Protein 1LQ9 (pdb70)

Secondary structure (DSSP, 8-state):
-BTT-TT--EEEEEEEEBSSHHHHHHHHHHHTTTTTGGGGGSTTEEEEEEEEETTSSEEEEEEEES-HHHHIIIIITSHHHHHHHHHHHTSTTB-S--EEEEEEEEEEE---/-BTT-TT--EEEEEEEEBSSHHHHHHHHHHHTSSTTGGGGGSTTEEEEEEEEETTSSEEEEEEEES-HHIIIIIITTSHHHHHHHHHHHTSTTB-S--EEEEEEEEEEE---

Radius of gyration: 17.24 Å; Cα contacts (8 Å, |Δi|>4): 480; chains: 2; bounding box: 41×43×40 Å

Organism: Streptomyces coelicolor (NCBI:txid1902)

B-factor: mean 15.58, std 8.77, range [4.06, 76.13]

Nearest PDB structures (foldseek):
  1n5v-assembly1_B  TM=1.007E+00  e=7.581E-21  Streptomyces coelicolor A3(2)
  5ixu-assembly1_A  TM=6.625E-01  e=2.070E-04  Paraburkholderia xenovorans LB400
  5k9f-assembly1_A  TM=6.546E-01  e=3.935E-04  Paraburkholderia xenovorans LB400
  1vqs-assembly1_B  TM=6.371E-01  e=7.979E-04  Agrobacterium fabrum str. C58
  2ap6-assembly1_A  TM=6.171E-01  e=1.839E-03  Agrobacterium fabrum str. C58

Solvent-accessible surface area: 10865 Å² total; per-residue (Å²): 9,98,0,75,30,133,130,8,30,9,0,1,13,25,47,10,43,11,95,14,93,74,10,8,125,104,1,10,106,49,0,59,64,48,55,7,97,40,6,65,155,15,93,11,8,12,0,4,1,6,0,11,4,84,104,4,76,10,0,5,15,1,6,0,4,75,43,70,134,15,38,152,87,37,37,51,77,28,104,98,18,58,124,11,138,88,25,14,43,74,26,112,16,32,129,22,110,53,150,52,67,78,1,23,29,150,24,40,17,43,55,101,14,62,1,74,29,133,132,12,34,15,0,1,11,22,47,11,41,5,90,14,81,78,12,10,116,122,0,14,98,57,2,51,54,47,136,18,79,26,12,76,125,13,95,14,7,6,0,7,1,13,0,10,6,83,103,4,72,12,0,4,15,2,5,0,6,84,38,70,94,3,46,135,66,61,32,40,69,29,108,111,13,63,125,15,167,108,41,14,59,80,35,112,17,29,122,25,105,49,144,44,65,69,1,30,31,152,21,36,10,44,54,152

CATH classification: 3.30.70.100

Structure (mmCIF, N/CA/C/O backbone):
data_1LQ9
#
_entry.id   1LQ9
#
_cell.length_a   47.028
_cell.length_b   60.168
_cell.length_c   71.379
_cell.angle_alpha   90.00
_cell.angle_beta   90.00
_cell.angle_gamma   90.00
#
_symmetry.space_group_name_H-M   'P 21 21 21'
#
loop_
_entity.id
_entity.type
_entity.pdbx_description
1 polymer 'ACTVA-ORF6 MONOOXYGENASE'
2 non-polymer 'TETRAETHYLENE GLYCOL'
3 water water
#
loop_
_atom_site.group_PDB
_atom_site.id
_atom_site.type_symbol
_atom_site.label_atom_id
_atom_site.label_alt_id
_atom_site.label_comp_id
_atom_site.label_asym_id
_atom_site.label_entity_id
_atom_si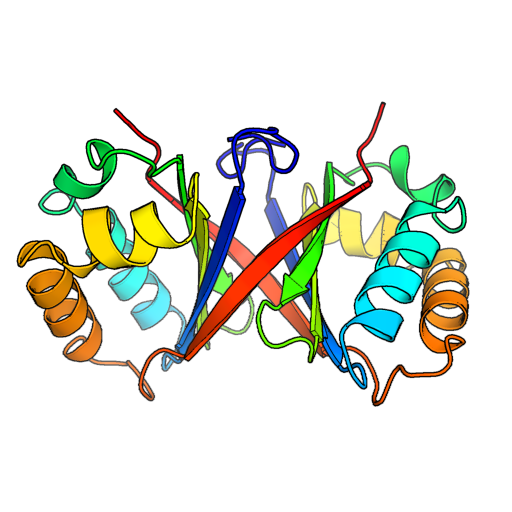te.label_seq_id
_atom_site.pdbx_PDB_ins_code
_atom_site.Cartn_x
_atom_site.Cartn_y
_atom_site.Cartn_z
_atom_site.occupancy
_atom_site.B_iso_or_equiv
_atom_site.auth_seq_id
_atom_site.auth_comp_id
_atom_site.auth_asym_id
_atom_site.auth_atom_id
_atom_site.pdbx_PDB_model_num
ATOM 1 N N . ALA A 1 1 ? 52.443 30.245 0.631 1.00 16.49 2 ALA A N 1
ATOM 2 C CA . ALA A 1 1 ? 52.585 28.838 0.175 1.00 16.38 2 ALA A CA 1
ATOM 3 C C . ALA A 1 1 ? 51.428 28.492 -0.732 1.00 16.73 2 ALA A C 1
ATOM 4 O O . ALA A 1 1 ? 50.388 29.162 -0.689 1.00 17.80 2 ALA A O 1
ATOM 6 N N . GLU A 1 2 ? 51.624 27.547 -1.631 1.00 16.23 3 GLU A N 1
ATOM 7 C CA . GLU A 1 2 ? 50.507 27.075 -2.439 1.00 16.69 3 GLU A CA 1
ATOM 8 C C . GLU A 1 2 ? 49.403 26.709 -1.445 1.00 15.41 3 GLU A C 1
ATOM 9 O O . GLU A 1 2 ? 49.641 26.183 -0.362 1.00 15.05 3 GLU A O 1
ATOM 15 N N . VAL A 1 3 ? 48.194 26.964 -1.890 1.00 14.35 4 VAL A N 1
ATOM 16 C CA . VAL A 1 3 ? 47.041 26.706 -0.995 1.00 12.89 4 VAL A CA 1
ATOM 17 C C . VAL A 1 3 ? 46.931 25.262 -0.543 1.00 12.98 4 VAL A C 1
ATOM 18 O O . VAL A 1 3 ? 46.408 25.003 0.564 1.00 12.89 4 VAL A O 1
ATOM 22 N N . ASN A 1 4 ? 47.379 24.311 -1.342 1.00 15.04 5 ASN A N 1
ATOM 23 C CA . ASN A 1 4 ? 47.304 22.906 -1.015 1.00 17.43 5 ASN A CA 1
ATOM 24 C C . ASN A 1 4 ? 48.633 22.352 -0.504 1.00 18.44 5 ASN A C 1
ATOM 25 O O . ASN A 1 4 ? 48.779 21.108 -0.396 1.00 19.89 5 ASN A O 1
ATOM 30 N N . ASP A 1 5 ? 49.617 23.192 -0.196 1.00 16.96 6 ASP A N 1
ATOM 31 C CA . ASP A 1 5 ? 50.917 22.633 0.252 1.00 16.99 6 ASP A CA 1
ATOM 32 C C . ASP A 1 5 ? 50.705 21.885 1.560 1.00 16.48 6 ASP A C 1
ATOM 33 O O . ASP A 1 5 ? 50.105 22.452 2.473 1.00 16.29 6 ASP A O 1
ATOM 38 N N . PRO A 1 6 ? 51.193 20.647 1.692 1.00 17.76 7 PRO A N 1
ATOM 39 C CA . PRO A 1 6 ? 50.994 19.866 2.878 1.00 17.88 7 PRO A CA 1
ATOM 40 C C . PRO A 1 6 ? 51.661 20.455 4.108 1.00 17.90 7 PRO A C 1
ATOM 41 O O . PRO A 1 6 ? 51.252 20.039 5.203 1.00 19.52 7 PRO A O 1
ATOM 45 N N . ARG A 1 7 ? 52.562 21.426 3.958 1.00 15.51 8 ARG A N 1
ATOM 46 C CA . ARG A 1 7 ? 53.138 22.048 5.135 1.00 15.06 8 ARG A CA 1
ATOM 47 C C . ARG A 1 7 ? 52.119 22.926 5.872 1.00 13.71 8 ARG A C 1
ATOM 48 O O . ARG A 1 7 ? 52.364 23.294 7.012 1.00 14.53 8 ARG A O 1
ATOM 56 N N . VAL A 1 8 ? 51.036 23.316 5.186 1.00 12.47 9 VAL A N 1
ATOM 57 C CA . VAL A 1 8 ? 50.065 24.205 5.868 1.00 11.31 9 VAL A CA 1
ATOM 58 C C . VAL A 1 8 ? 49.207 23.365 6.816 1.00 12.61 9 VAL A C 1
ATOM 59 O O . VAL A 1 8 ? 48.241 22.725 6.377 1.00 16.11 9 VAL A O 1
ATOM 63 N N . GLY A 1 9 ? 49.473 23.458 8.117 1.00 10.35 10 GLY A N 1
ATOM 64 C CA . GLY A 1 9 ? 48.758 22.682 9.104 1.00 11.76 10 GLY A CA 1
ATOM 65 C C . GLY A 1 9 ? 47.731 23.480 9.863 1.00 10.22 10 GLY A C 1
ATOM 66 O O . GLY A 1 9 ? 46.882 22.869 10.540 1.00 11.71 10 GLY A O 1
ATOM 67 N N . PHE A 1 10 ? 47.716 24.820 9.730 1.00 8.88 11 PHE A N 1
ATOM 68 C CA . PHE A 1 10 ? 46.783 25.632 10.550 1.00 8.47 11 PHE A CA 1
ATOM 69 C C . PHE A 1 10 ? 46.545 26.920 9.789 1.00 8.06 11 PHE A C 1
ATOM 70 O O . PHE A 1 10 ? 47.494 27.524 9.264 1.00 9.31 11 PHE A O 1
ATOM 78 N N . VAL A 1 11 ? 45.300 27.323 9.752 1.00 6.79 12 VAL A N 1
ATOM 79 C CA . VAL A 1 11 ? 44.908 28.573 9.065 1.00 6.64 12 VAL A CA 1
ATOM 80 C C . VAL A 1 11 ? 44.072 29.418 10.004 1.00 6.25 12 VAL A C 1
ATOM 81 O O . VAL A 1 11 ? 43.198 28.887 10.704 1.00 7.39 12 VAL A O 1
ATOM 85 N N . ALA A 1 12 ? 44.294 30.713 9.930 1.00 6.94 13 ALA A N 1
ATOM 86 C CA . ALA A 1 12 ? 43.401 31.658 10.589 1.00 7.78 13 ALA A CA 1
ATOM 87 C C . ALA A 1 12 ? 42.806 32.554 9.492 1.00 6.81 13 ALA A C 1
ATOM 88 O O . ALA A 1 12 ? 43.548 33.036 8.626 1.00 8.45 13 ALA A O 1
ATOM 90 N N . VAL A 1 13 ? 41.497 32.758 9.558 1.00 6.94 14 VAL A N 1
ATOM 91 C CA . VAL A 1 13 ? 40.811 33.724 8.707 1.00 6.88 14 VAL A CA 1
ATOM 92 C C . VAL A 1 13 ? 40.328 34.838 9.627 1.00 6.02 14 VAL A C 1
ATOM 93 O O . VAL A 1 13 ? 39.493 34.565 10.488 1.00 6.87 14 VAL A O 1
ATOM 97 N N . VAL A 1 14 ? 40.867 36.044 9.448 1.00 6.51 15 VAL A N 1
ATOM 98 C CA . VAL A 1 14 ? 40.566 37.157 10.347 1.00 6.06 15 VAL A CA 1
ATOM 99 C C . VAL A 1 14 ? 39.866 38.253 9.556 1.00 5.02 15 VAL A C 1
ATOM 100 O O . VAL A 1 14 ? 40.409 38.719 8.546 1.00 6.13 15 VAL A O 1
ATOM 104 N N . THR A 1 15 ? 38.696 38.645 10.033 1.00 5.32 16 THR A N 1
ATOM 105 C CA . THR A 1 15 ? 37.900 39.664 9.339 1.00 5.30 16 THR A CA 1
ATOM 106 C C . THR A 1 15 ? 37.867 40.939 10.162 1.00 5.34 16 THR A C 1
ATOM 107 O O . THR A 1 15 ? 37.504 40.909 11.348 1.00 7.11 16 THR A O 1
ATOM 111 N N . PHE A 1 16 ? 38.216 42.042 9.521 1.00 5.09 17 PHE A N 1
ATOM 112 C CA . PHE A 1 16 ? 38.247 43.364 10.137 1.00 5.20 17 PHE A CA 1
ATOM 113 C C . PHE A 1 16 ? 37.117 44.184 9.549 1.00 5.04 17 PHE A C 1
ATOM 114 O O . PHE A 1 16 ? 37.122 44.489 8.355 1.00 5.85 17 PHE A O 1
ATOM 122 N N . PRO A 1 17 ? 36.139 44.587 10.355 1.00 6.37 18 PRO A N 1
ATOM 123 C CA . PRO A 1 17 ? 35.003 45.379 9.837 1.00 6.66 18 PRO A CA 1
ATOM 124 C C . PRO A 1 17 ? 35.422 46.828 9.692 1.00 6.24 18 PRO A C 1
ATOM 125 O O . PRO A 1 17 ? 35.961 47.441 10.650 1.00 8.14 18 PRO A O 1
ATOM 129 N N . VAL A 1 18 ? 35.179 47.431 8.524 1.00 6.21 19 VAL A N 1
ATOM 130 C CA . VAL A 1 18 ? 35.617 48.813 8.252 1.00 5.80 19 VAL A CA 1
ATOM 131 C C . VAL A 1 18 ? 34.444 49.608 7.708 1.00 7.14 19 VAL A C 1
ATOM 132 O O . VAL A 1 18 ? 33.421 49.062 7.286 1.00 8.22 19 VAL A O 1
ATOM 136 N N . ASP A 1 19 ? 34.642 50.940 7.642 1.00 7.44 20 AS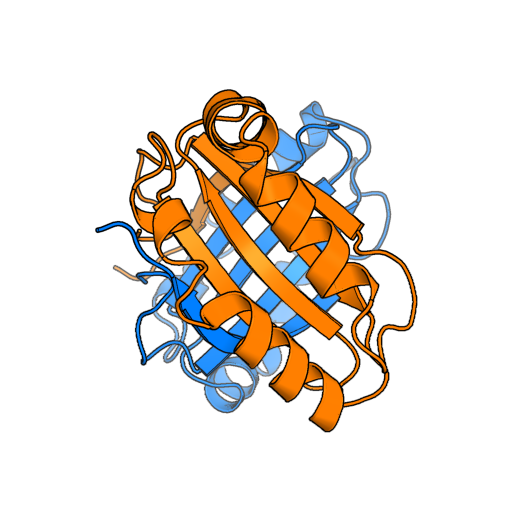P A N 1
ATOM 137 C CA . ASP A 1 19 ? 33.540 51.819 7.247 1.00 8.71 20 ASP A CA 1
ATOM 138 C C . ASP A 1 19 ? 33.452 52.036 5.772 1.00 8.29 20 ASP A C 1
ATOM 139 O O . ASP A 1 19 ? 32.547 52.787 5.342 1.00 12.35 20 ASP A O 1
ATOM 144 N N . GLY A 1 20 ? 34.316 51.478 4.920 1.00 8.10 21 GLY A N 1
ATOM 145 C CA . GLY A 1 20 ? 34.213 51.615 3.485 1.00 8.07 21 GLY A CA 1
ATOM 146 C C . GLY A 1 20 ? 35.542 51.425 2.811 1.00 7.44 21 GLY A C 1
ATOM 147 O O . GLY A 1 20 ? 36.585 51.113 3.463 1.00 7.87 21 GLY A O 1
ATOM 148 N N . PRO A 1 21 ? 35.603 51.555 1.476 1.00 7.91 22 PRO A N 1
ATOM 149 C CA . PRO A 1 21 ? 36.792 51.253 0.693 1.00 8.06 22 PRO A CA 1
ATOM 150 C C . PRO A 1 21 ? 37.979 52.095 1.009 1.00 7.69 22 PRO A C 1
ATOM 151 O O . PRO A 1 21 ? 39.121 51.597 0.918 1.00 8.99 22 PRO A O 1
ATOM 155 N N . ALA A 1 22 ? 37.822 53.375 1.389 1.00 9.08 23 ALA A N 1
ATOM 156 C CA . ALA A 1 22 ? 39.008 54.167 1.716 1.00 9.98 23 ALA A CA 1
ATOM 157 C C . ALA A 1 22 ? 39.729 53.542 2.914 1.00 8.59 23 ALA A C 1
ATOM 158 O O . ALA A 1 22 ? 40.965 53.434 2.947 1.00 8.94 23 ALA A O 1
ATOM 160 N N . THR A 1 23 ? 38.955 53.134 3.908 1.00 7.93 24 THR A N 1
ATOM 161 C CA . THR A 1 23 ? 39.555 52.467 5.085 1.00 7.76 24 THR A CA 1
ATOM 162 C C . THR A 1 23 ? 40.074 51.092 4.721 1.00 6.58 24 THR A C 1
ATOM 163 O O . THR A 1 23 ? 41.130 50.693 5.242 1.00 6.56 24 THR A O 1
ATOM 167 N N . GLN A 1 24 ? 39.422 50.338 3.833 1.00 6.09 25 GLN A N 1
ATOM 168 C CA . GLN A 1 24 ? 40.011 49.067 3.413 1.00 5.70 25 GLN A CA 1
ATOM 169 C C . GLN A 1 24 ? 41.429 49.284 2.903 1.00 6.16 25 GLN A C 1
ATOM 170 O O . GLN A 1 24 ? 42.350 48.530 3.223 1.00 7.20 25 GLN A O 1
ATOM 176 N N . HIS A 1 25 ? 41.590 50.314 2.052 1.00 6.86 26 HIS A N 1
ATOM 177 C CA . HIS A 1 25 ? 42.902 50.563 1.462 1.00 9.02 26 HIS A CA 1
ATOM 178 C C . HIS A 1 25 ? 43.902 50.952 2.522 1.00 7.75 26 HIS A C 1
ATOM 179 O O . HIS A 1 25 ? 45.013 50.449 2.556 1.00 8.66 26 HIS A O 1
ATOM 186 N N . LYS A 1 26 ? 43.539 51.848 3.422 1.00 7.63 27 LYS A N 1
ATOM 187 C CA . LYS A 1 26 ? 44.450 52.274 4.497 1.00 8.08 27 LYS A CA 1
ATOM 188 C C . LYS A 1 26 ? 44.825 51.109 5.382 1.00 6.62 27 LYS A C 1
ATOM 189 O O . LYS A 1 26 ? 45.965 51.007 5.829 1.00 7.90 27 LYS A O 1
ATOM 195 N N . LEU A 1 27 ? 43.898 50.198 5.671 1.00 6.32 28 LEU A N 1
ATOM 196 C CA . LEU A 1 27 ? 44.200 49.076 6.549 1.00 6.30 28 LEU A CA 1
ATOM 197 C C . LEU A 1 27 ? 45.157 48.109 5.877 1.00 5.76 28 LEU A C 1
ATOM 198 O O . LEU A 1 27 ? 46.097 47.615 6.525 1.00 6.76 28 LEU A O 1
ATOM 203 N N . VAL A 1 28 ? 44.958 47.808 4.596 1.00 6.46 29 VAL A N 1
ATOM 204 C CA . VAL A 1 28 ? 45.928 46.941 3.924 1.00 7.76 29 VAL A CA 1
ATOM 205 C C . VAL A 1 28 ? 47.285 47.654 3.850 1.00 6.77 29 VAL A C 1
ATOM 206 O O . VAL A 1 28 ? 48.317 46.988 4.049 1.00 8.78 29 VAL A O 1
ATOM 210 N N . GLU A 1 29 ? 47.322 48.950 3.568 1.00 7.86 30 GLU A N 1
ATOM 211 C CA . GLU A 1 29 ? 48.587 49.720 3.512 1.00 8.64 30 GLU A CA 1
ATOM 212 C C . GLU A 1 29 ? 49.294 49.651 4.868 1.00 7.68 30 GLU A C 1
ATOM 213 O O . GLU A 1 29 ? 50.507 49.496 4.952 1.00 9.08 30 GLU A O 1
ATOM 219 N N . LEU A 1 30 ? 48.515 49.734 5.966 1.00 7.75 31 LEU A N 1
ATOM 220 C CA . LEU A 1 30 ? 49.100 49.627 7.298 1.00 7.89 31 LEU A CA 1
ATOM 221 C C . LEU A 1 30 ? 49.622 48.231 7.539 1.00 6.80 31 LEU A C 1
ATOM 222 O O . LEU A 1 30 ? 50.771 48.034 7.991 1.00 7.83 31 LEU A O 1
ATOM 227 N N . ALA A 1 31 ? 48.857 47.198 7.215 1.00 6.69 32 ALA A N 1
ATOM 228 C CA . ALA A 1 31 ? 49.247 45.838 7.511 1.00 7.57 32 ALA A CA 1
ATOM 229 C C . ALA A 1 31 ? 50.514 45.466 6.755 1.00 7.88 32 ALA A C 1
ATOM 230 O O . ALA A 1 31 ? 51.316 44.682 7.262 1.00 8.97 32 ALA A O 1
ATOM 232 N N . THR A 1 32 ? 50.722 46.017 5.537 1.00 7.21 33 THR A N 1
ATOM 233 C CA . THR A 1 32 ? 51.890 45.677 4.710 1.00 7.99 33 THR A CA 1
ATOM 234 C C . THR A 1 32 ? 52.910 46.793 4.692 1.00 7.92 33 THR A C 1
ATOM 235 O O . THR A 1 32 ? 53.838 46.736 3.863 1.00 9.43 33 THR A O 1
ATOM 239 N N . GLY A 1 33 ? 52.808 47.755 5.587 1.00 7.31 34 GLY A N 1
ATOM 240 C CA . GLY A 1 33 ? 53.658 48.955 5.563 1.00 8.1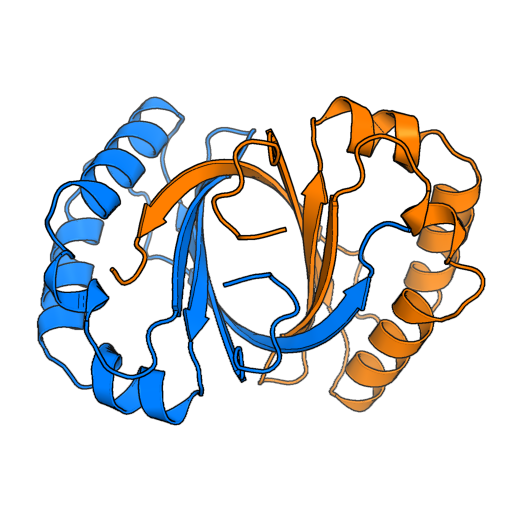1 34 GLY A CA 1
ATOM 241 C C . GLY A 1 33 ? 54.907 48.894 6.381 1.00 7.95 34 GLY A C 1
ATOM 242 O O . GLY A 1 33 ? 55.601 49.921 6.502 1.00 9.43 34 GLY A O 1
ATOM 243 N N . GLY A 1 34 ? 55.237 47.710 6.933 1.00 7.61 35 GLY A N 1
ATOM 244 C CA . GLY A 1 34 ? 56.433 47.554 7.743 1.00 8.82 35 GLY A CA 1
ATOM 245 C C . GLY A 1 34 ? 56.213 47.226 9.188 1.00 9.16 35 GLY A C 1
ATOM 246 O O . GLY A 1 34 ? 57.115 46.681 9.840 1.00 10.50 35 GLY A O 1
ATOM 247 N N . VAL A 1 35 ? 54.997 47.438 9.731 1.00 8.30 36 VAL A N 1
ATOM 248 C CA . VAL A 1 35 ? 54.711 47.169 11.143 1.00 9.77 36 VAL A CA 1
ATOM 249 C C . VAL A 1 35 ? 54.953 45.710 11.483 1.00 11.10 36 VAL A C 1
ATOM 250 O O . VAL A 1 35 ? 55.297 45.394 12.605 1.00 13.36 36 VAL A O 1
ATOM 254 N N . GLN A 1 36 ? 54.730 44.793 10.526 1.00 10.42 37 GLN A N 1
ATOM 255 C CA . GLN A 1 36 ? 54.918 43.390 10.823 1.00 11.32 37 GLN A CA 1
ATOM 256 C C . GLN A 1 36 ? 56.056 42.755 10.046 1.00 11.17 37 GLN A C 1
ATOM 257 O O . G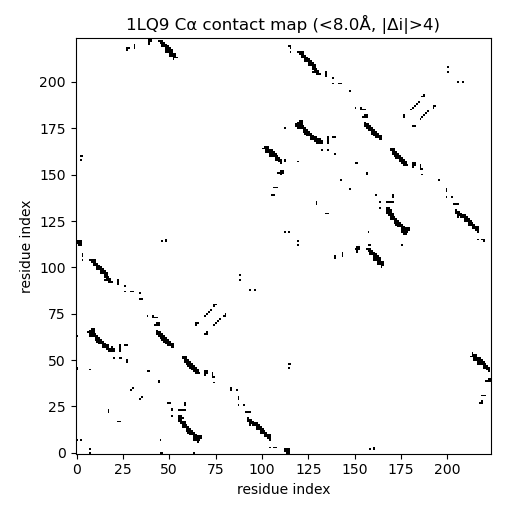LN A 1 36 ? 56.074 41.535 9.864 1.00 11.64 37 GLN A O 1
ATOM 263 N N . GLU A 1 37 ? 57.079 43.542 9.704 1.00 11.30 38 GLU A N 1
ATOM 264 C CA . GLU A 1 37 ? 58.258 42.985 9.111 1.00 11.91 38 GLU A CA 1
ATOM 265 C C . GLU A 1 37 ? 58.789 41.841 9.981 1.00 12.32 38 GLU A C 1
ATOM 266 O O . GLU A 1 37 ? 59.245 40.809 9.439 1.00 12.11 38 GLU A O 1
ATOM 272 N N . TRP A 1 38 ? 58.733 41.954 11.324 1.00 12.28 39 TRP A N 1
ATOM 273 C CA . TRP A 1 38 ? 59.263 40.915 12.196 1.00 12.91 39 TRP A CA 1
ATOM 274 C C . TRP A 1 38 ? 58.636 39.550 11.986 1.00 12.67 39 TRP A C 1
ATOM 275 O O . TRP A 1 38 ? 59.252 38.514 12.283 1.00 15.53 39 TRP A O 1
ATOM 286 N N . ILE A 1 39 ? 57.373 39.483 11.484 1.00 12.45 40 ILE A N 1
ATOM 287 C CA . ILE A 1 39 ? 56.719 38.180 11.439 1.00 12.97 40 ILE A CA 1
ATOM 288 C C . ILE A 1 39 ? 57.279 37.298 10.359 1.00 11.69 40 ILE A C 1
ATOM 289 O O . ILE A 1 39 ? 57.177 36.070 10.376 1.00 11.68 40 ILE A O 1
ATOM 294 N N . ARG A 1 40 ? 57.892 37.947 9.335 1.00 12.22 41 ARG A N 1
ATOM 295 C CA . ARG A 1 40 ? 58.263 37.188 8.158 1.00 12.55 41 ARG A CA 1
ATOM 296 C C . ARG A 1 40 ? 59.213 36.035 8.403 1.00 14.49 41 ARG A C 1
ATOM 297 O O . ARG A 1 40 ? 59.030 35.003 7.738 1.00 17.87 41 ARG A O 1
ATOM 305 N N . GLU A 1 41 ? 60.105 36.192 9.360 1.00 15.03 42 GLU A N 1
ATOM 306 C CA . GLU A 1 41 ? 61.116 35.140 9.583 1.00 18.30 42 GLU A CA 1
ATOM 307 C C . GLU A 1 41 ? 60.779 34.274 10.763 1.00 16.80 42 GLU A C 1
ATOM 308 O O . GLU A 1 41 ? 61.566 33.435 11.164 1.00 20.69 42 GLU A O 1
ATOM 314 N N . VAL A 1 42 ? 59.627 34.427 11.400 1.00 14.60 43 VAL A N 1
ATOM 315 C CA . VAL A 1 42 ? 59.274 33.599 12.570 1.00 16.21 43 VAL A CA 1
ATOM 316 C C . VAL A 1 42 ? 59.097 32.174 12.129 1.00 14.34 43 VAL A C 1
ATOM 317 O O . VAL A 1 42 ? 58.414 31.888 11.122 1.00 13.34 43 VAL A O 1
ATOM 321 N N . PRO A 1 43 ? 59.585 31.211 12.915 1.00 15.33 44 PRO A N 1
ATOM 322 C CA . PRO A 1 43 ? 59.421 29.820 12.515 1.00 15.62 44 PRO A CA 1
ATOM 323 C C . PRO A 1 43 ? 57.964 29.434 12.425 1.00 13.24 44 PRO A C 1
ATOM 324 O O . PRO A 1 43 ? 57.144 29.715 13.314 1.00 15.38 44 PRO A O 1
ATOM 328 N N . GLY A 1 44 ? 57.576 28.786 11.340 1.00 12.03 45 GLY A N 1
ATOM 329 C CA . GLY A 1 44 ? 56.232 28.277 11.134 1.00 12.21 45 GLY A CA 1
ATOM 330 C C . GLY A 1 44 ? 55.339 29.245 10.388 1.00 9.59 45 GLY A C 1
ATOM 331 O O . GLY A 1 44 ? 54.268 28.817 9.935 1.00 9.85 45 GLY A O 1
ATOM 332 N N . PHE A 1 45 ? 55.710 30.518 10.235 1.00 9.09 46 PHE A N 1
ATOM 333 C CA . PHE A 1 45 ? 54.898 31.466 9.498 1.00 8.95 46 PHE A CA 1
ATOM 334 C C . PHE A 1 45 ? 55.002 31.183 8.004 1.00 8.61 46 PHE A C 1
ATOM 335 O O . PHE A 1 45 ? 56.128 31.173 7.466 1.00 10.76 46 PHE A O 1
ATOM 343 N N . LEU A 1 46 ? 53.899 30.989 7.324 1.00 7.78 47 LEU A N 1
ATOM 344 C CA . LEU A 1 46 ? 53.937 30.755 5.882 1.00 8.13 47 LEU A CA 1
ATOM 345 C C . LEU A 1 46 ? 53.431 31.936 5.092 1.00 8.66 47 LEU A C 1
ATOM 346 O O . LEU A 1 46 ? 54.025 32.277 4.070 1.00 10.42 47 LEU A O 1
ATOM 351 N N . SER A 1 47 ? 52.341 32.562 5.463 1.00 7.69 48 SER A N 1
ATOM 352 C CA . SER A 1 47 ? 51.860 33.712 4.744 1.00 8.53 48 SER A CA 1
ATOM 353 C C . SER A 1 47 ? 50.718 34.382 5.489 1.00 7.97 48 SER A C 1
ATOM 354 O O . SER A 1 47 ? 50.003 33.794 6.304 1.00 8.34 48 SER A O 1
ATOM 357 N N . ALA A 1 48 ? 50.471 35.633 5.100 1.00 7.8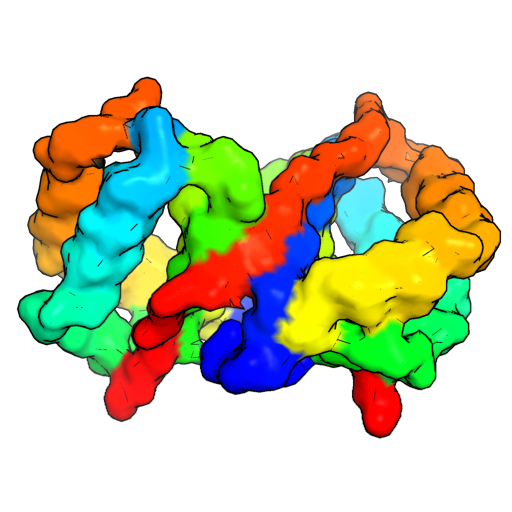1 49 ALA A N 1
ATOM 358 C CA . ALA A 1 48 ? 49.261 36.358 5.485 1.00 7.55 49 ALA A CA 1
ATOM 359 C C . ALA A 1 48 ? 48.825 37.151 4.268 1.00 7.28 49 ALA A C 1
ATOM 360 O O . ALA A 1 48 ? 49.588 37.988 3.773 1.00 10.46 49 ALA A O 1
ATOM 362 N N . THR A 1 49 ? 47.652 36.890 3.733 1.00 6.54 50 THR A N 1
ATOM 363 C CA . THR A 1 49 ? 47.154 37.578 2.531 1.00 6.71 50 THR A CA 1
ATOM 364 C C . THR A 1 49 ? 45.966 38.428 2.938 1.00 5.22 50 THR A C 1
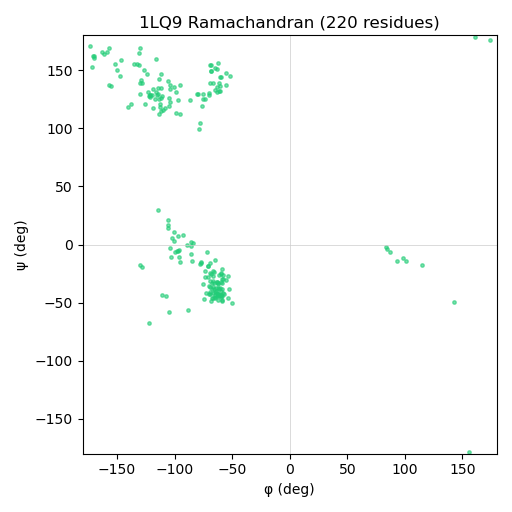ATOM 365 O O . THR A 1 49 ? 44.959 37.873 3.450 1.00 6.17 50 THR A O 1
ATOM 369 N N . TYR A 1 50 ? 46.053 39.714 2.711 1.00 6.18 51 TYR A N 1
ATOM 370 C CA . TYR A 1 50 ? 44.976 40.664 3.034 1.00 5.97 51 TYR A CA 1
ATOM 371 C C . TYR A 1 50 ? 44.175 40.974 1.796 1.00 5.70 51 TYR A C 1
ATOM 372 O O . TYR A 1 50 ? 44.732 41.320 0.761 1.00 8.50 51 TYR A O 1
ATOM 381 N N . HIS A 1 51 ? 42.864 40.878 1.947 1.00 4.71 52 HIS A N 1
ATOM 382 C CA . HIS A 1 51 ? 41.922 41.046 0.861 1.00 4.28 52 HIS A CA 1
ATOM 383 C C . HIS A 1 51 ? 40.939 42.143 1.225 1.00 4.36 52 HIS A C 1
ATOM 384 O O . HIS A 1 51 ? 40.524 42.264 2.366 1.00 5.81 52 HIS A O 1
ATOM 391 N N . ALA A 1 52 ? 40.490 42.886 0.209 1.00 4.39 53 ALA A N 1
ATOM 392 C CA . ALA A 1 52 ? 39.398 43.851 0.409 1.00 4.44 53 ALA A CA 1
ATOM 393 C C . ALA A 1 52 ? 38.114 43.153 -0.041 1.00 4.06 53 ALA A C 1
ATOM 394 O O . ALA A 1 52 ? 37.991 42.737 -1.206 1.00 4.92 53 ALA A O 1
ATOM 396 N N . SER A 1 53 ? 37.110 43.066 0.819 1.00 4.32 54 SER A N 1
ATOM 397 C CA . SER A 1 53 ? 35.809 42.541 0.360 1.00 4.06 54 SER A CA 1
ATOM 398 C C . SER A 1 53 ? 35.287 43.446 -0.737 1.00 4.56 54 SER A C 1
ATOM 399 O O . SER A 1 53 ? 35.464 44.676 -0.735 1.00 4.65 54 SER A O 1
ATOM 402 N N . THR A 1 54 ? 34.622 42.856 -1.738 1.00 5.23 55 THR A N 1
ATOM 403 C CA . THR A 1 54 ? 34.165 43.633 -2.881 1.00 5.49 55 THR A CA 1
ATOM 404 C C . THR A 1 54 ? 33.091 44.623 -2.485 1.00 5.64 55 THR A C 1
ATOM 405 O O . THR A 1 54 ? 32.935 45.675 -3.146 1.00 7.54 55 THR A O 1
ATOM 409 N N . ASP A 1 55 ? 32.372 44.402 -1.382 1.00 6.09 56 ASP A N 1
ATOM 410 C CA . ASP A 1 55 ? 31.325 45.307 -0.946 1.00 7.00 56 ASP A CA 1
ATOM 411 C C . ASP A 1 55 ? 31.863 46.451 -0.101 1.00 6.09 56 ASP A C 1
ATOM 412 O O . ASP A 1 55 ? 31.063 47.275 0.354 1.00 7.09 56 ASP A O 1
ATOM 417 N N . GLY A 1 56 ? 33.164 46.551 0.125 1.00 5.11 57 GLY A N 1
ATOM 418 C CA . GLY A 1 56 ? 33.760 47.671 0.812 1.00 5.44 57 GLY A CA 1
ATOM 419 C C . GLY A 1 56 ? 33.752 47.593 2.332 1.00 5.57 57 GLY A C 1
ATOM 420 O O . GLY A 1 56 ? 34.310 48.501 2.959 1.00 7.70 57 GLY A O 1
ATOM 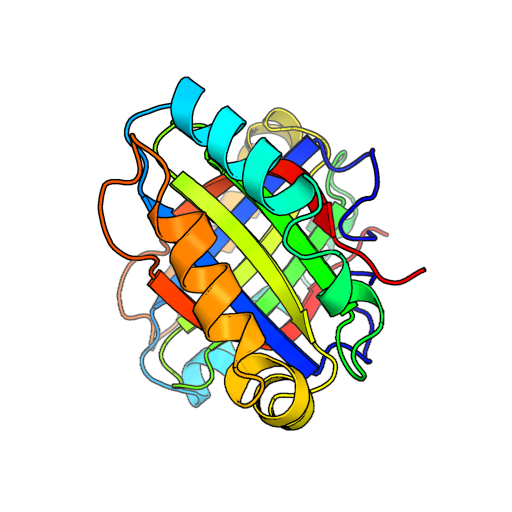421 N N . THR A 1 57 ? 33.149 46.561 2.912 1.00 5.64 58 THR A N 1
ATOM 422 C C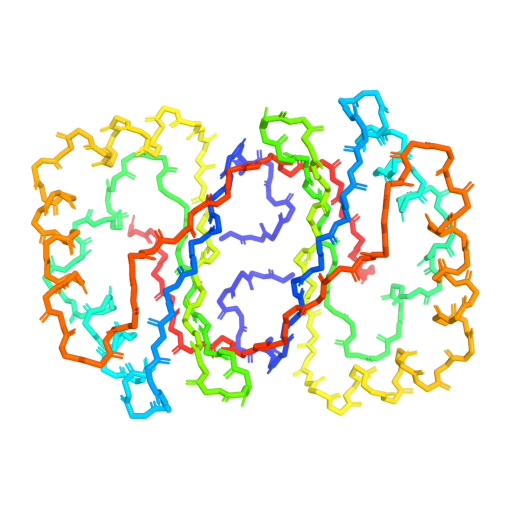A . THR A 1 57 ? 32.888 46.563 4.346 1.00 6.97 58 THR A CA 1
ATOM 423 C C . THR A 1 57 ? 33.901 45.850 5.209 1.00 5.15 58 THR A C 1
ATOM 424 O O . THR A 1 57 ? 33.813 45.944 6.428 1.00 5.88 58 THR A O 1
ATOM 428 N N . ALA A 1 58 ? 34.836 45.094 4.617 1.00 4.99 59 ALA A N 1
ATOM 429 C CA . ALA A 1 58 ? 35.737 44.311 5.475 1.00 5.08 59 ALA A CA 1
ATOM 430 C C . ALA A 1 58 ? 37.064 44.118 4.778 1.00 4.28 59 ALA A C 1
ATOM 431 O O . ALA A 1 58 ? 37.171 44.122 3.553 1.00 4.61 59 ALA A O 1
ATOM 433 N N . VAL A 1 59 ? 38.098 43.906 5.616 1.00 4.74 60 VAL A N 1
ATOM 434 C CA . VAL A 1 59 ? 39.388 43.395 5.148 1.00 4.38 60 VAL A CA 1
ATOM 435 C C . VAL A 1 59 ? 39.497 41.987 5.737 1.00 4.31 60 VAL A C 1
ATOM 436 O O . VAL A 1 59 ? 39.209 41.796 6.922 1.00 5.20 60 VAL A O 1
ATOM 440 N N . VAL A 1 60 ? 39.911 41.036 4.933 1.00 4.75 61 VAL A N 1
ATOM 441 C CA . VAL A 1 60 ? 40.005 39.654 5.382 1.00 5.07 61 VAL A CA 1
ATOM 442 C C . VAL A 1 60 ? 41.437 39.186 5.205 1.00 4.80 61 VAL A C 1
ATOM 443 O O . VAL A 1 60 ? 41.995 39.296 4.100 1.00 5.01 61 VAL A O 1
ATOM 447 N N . ASN A 1 61 ? 42.023 38.639 6.271 1.00 4.69 62 ASN A N 1
ATOM 448 C CA . ASN A 1 61 ? 43.363 38.059 6.228 1.00 4.31 62 ASN A CA 1
ATOM 449 C C . ASN A 1 61 ? 43.199 36.522 6.208 1.00 4.95 62 ASN A C 1
ATOM 450 O O . ASN A 1 61 ? 42.604 35.971 7.141 1.00 6.46 62 ASN A O 1
ATOM 455 N N . TYR A 1 62 ? 43.739 35.879 5.191 1.00 4.75 63 TYR A N 1
ATOM 456 C CA . TYR A 1 62 ? 43.904 34.426 5.159 1.00 5.07 63 TYR A CA 1
ATOM 457 C C . TYR A 1 62 ? 45.351 34.153 5.553 1.00 5.41 63 TYR A C 1
ATOM 458 O O . TYR A 1 62 ? 46.254 34.529 4.767 1.00 5.68 63 TYR A O 1
ATOM 467 N N . ALA A 1 63 ? 45.597 33.553 6.681 1.00 5.35 64 ALA A N 1
ATOM 468 C CA . ALA A 1 63 ? 46.955 33.327 7.188 1.00 6.71 64 ALA A CA 1
ATOM 469 C C . ALA A 1 63 ? 47.255 31.848 7.264 1.00 5.99 64 ALA A C 1
ATOM 470 O O . ALA A 1 63 ? 46.506 31.061 7.831 1.00 7.63 64 ALA A O 1
ATOM 472 N N . GLN A 1 64 ? 48.389 31.463 6.671 1.00 6.62 65 GLN A N 1
ATOM 473 C CA . GLN A 1 64 ? 48.868 30.091 6.710 1.00 7.26 65 GLN A CA 1
ATOM 474 C C . GLN A 1 64 ? 50.029 29.933 7.687 1.00 6.56 65 GLN A C 1
ATOM 475 O O . GLN A 1 64 ? 50.986 30.677 7.632 1.00 7.32 65 GLN A O 1
ATOM 481 N N . TRP A 1 65 ? 49.920 28.870 8.496 1.00 7.13 66 TRP A N 1
ATOM 482 C CA . TRP A 1 65 ? 50.935 28.522 9.476 1.00 7.15 66 TRP A CA 1
ATOM 483 C C . TRP A 1 65 ? 51.254 27.047 9.321 1.00 7.64 66 TRP A C 1
ATOM 484 O O . TRP A 1 65 ? 50.396 26.217 8.948 1.00 8.27 66 TRP A O 1
ATOM 495 N N . GLU A 1 66 ? 52.483 26.648 9.727 1.00 8.76 67 GLU A N 1
ATOM 496 C CA . GLU A 1 66 ? 52.838 25.219 9.642 1.00 9.33 67 GLU A CA 1
ATOM 497 C C . GLU A 1 66 ? 52.007 24.402 10.610 1.00 10.16 67 GLU A C 1
ATOM 498 O O . GLU A 1 66 ? 51.702 23.244 10.336 1.00 11.67 67 GLU A O 1
ATOM 504 N N . SER A 1 67 ? 51.704 24.942 11.795 1.00 9.29 68 SER A N 1
ATOM 505 C CA . SER A 1 67 ? 50.967 24.161 12.785 1.00 9.46 68 SER A CA 1
ATOM 506 C C . SER A 1 67 ? 50.378 25.141 13.782 1.00 8.91 68 SER A C 1
ATOM 507 O O . SER A 1 67 ? 50.805 26.299 13.911 1.00 9.81 68 SER A O 1
ATOM 510 N N . GLU A 1 68 ? 49.405 24.631 14.551 1.00 9.82 69 GLU A N 1
ATOM 511 C CA . GLU A 1 68 ? 48.835 25.421 15.637 1.00 9.60 69 GLU A CA 1
ATOM 512 C C . GLU A 1 68 ? 49.914 25.708 16.689 1.00 9.10 69 GLU A C 1
ATOM 513 O O . GLU A 1 68 ? 49.952 26.814 17.254 1.00 10.03 69 GLU A O 1
ATOM 519 N N . GLN A 1 69 ? 50.807 24.727 16.942 1.00 9.71 70 GLN A N 1
ATOM 520 C CA . GLN A 1 69 ? 51.834 25.002 17.927 1.00 9.78 70 GLN A CA 1
ATOM 521 C C . GLN A 1 69 ? 52.721 26.149 17.514 1.00 9.98 70 GLN A C 1
ATOM 522 O O . GLN A 1 69 ? 53.064 27.035 18.327 1.00 11.24 70 GLN A O 1
ATOM 528 N N . ALA A 1 70 ? 53.137 26.187 16.229 1.00 10.36 71 ALA A N 1
ATOM 529 C CA . ALA A 1 70 ? 54.016 27.264 15.790 1.00 12.00 71 ALA A CA 1
ATOM 530 C C . ALA A 1 70 ? 53.317 28.596 15.921 1.00 11.45 71 ALA A C 1
ATOM 531 O O . ALA A 1 70 ? 53.910 29.609 16.290 1.00 12.73 71 ALA A O 1
ATOM 533 N N . TYR A 1 71 ? 52.035 28.636 15.547 1.00 10.44 72 TYR A N 1
ATOM 534 C CA . TYR A 1 71 ? 51.245 29.870 15.674 1.00 11.23 72 TYR A CA 1
ATOM 535 C C . TYR A 1 71 ? 51.229 30.319 17.140 1.00 10.70 72 TYR A C 1
ATOM 536 O O . TYR A 1 71 ? 51.425 31.486 17.456 1.00 13.39 72 TYR A O 1
ATOM 552 N N . ARG A 1 72 ? 50.938 29.385 18.060 1.00 10.58 73 ARG A N 1
ATOM 553 C CA . ARG A 1 72 ? 50.807 29.730 19.468 1.00 10.91 73 ARG A CA 1
ATOM 554 C C . ARG A 1 72 ? 52.137 30.212 20.054 1.00 11.47 73 ARG A C 1
ATOM 555 O O . ARG A 1 72 ? 52.180 31.184 20.821 1.00 14.78 73 ARG A O 1
ATOM 563 N N . VAL A 1 73 ? 53.229 29.504 19.745 1.00 12.15 74 VAL A N 1
ATOM 564 C CA . VAL A 1 73 ? 54.533 29.819 20.307 1.00 15.93 74 VAL A CA 1
ATOM 565 C C . VAL A 1 73 ? 55.144 31.048 19.698 1.00 15.56 74 VAL A C 1
ATOM 566 O O . VAL A 1 73 ? 55.710 31.861 20.422 1.00 18.83 74 VAL A O 1
ATOM 570 N N . ASN A 1 74 ? 55.089 31.086 18.358 1.00 15.19 75 ASN A N 1
ATOM 571 C CA . ASN A 1 74 ? 55.877 32.102 17.682 1.00 16.36 75 ASN A CA 1
ATOM 572 C C . ASN A 1 74 ? 55.087 33.326 17.304 1.00 16.65 75 ASN A C 1
ATOM 573 O O . ASN A 1 74 ? 55.615 34.357 16.817 1.00 19.70 75 ASN A O 1
ATOM 578 N N . PHE A 1 75 ? 53.771 33.315 17.507 1.00 14.86 76 PHE A N 1
ATOM 579 C CA . PHE A 1 75 ? 52.938 34.456 17.251 1.00 14.22 76 PHE A CA 1
ATOM 580 C C . PHE A 1 75 ? 52.187 34.881 18.509 1.00 14.46 76 PHE A C 1
ATOM 581 O O . PHE A 1 75 ? 52.500 35.916 19.089 1.00 15.98 76 PHE A O 1
ATOM 589 N N . GLY A 1 76 ? 51.262 34.046 18.969 1.00 14.49 77 GLY A N 1
ATOM 590 C CA . GLY A 1 76 ? 50.397 34.378 20.094 1.00 16.96 77 GLY A CA 1
ATOM 591 C C . GLY A 1 76 ? 51.151 34.697 21.366 1.00 18.68 77 GLY A C 1
ATOM 592 O O . GLY A 1 76 ? 50.731 35.597 22.140 1.00 22.81 77 GLY A O 1
ATOM 593 N N . ALA A 1 77 ? 52.233 33.974 21.627 1.00 19.80 78 ALA A N 1
ATOM 594 C CA . ALA A 1 77 ? 52.994 34.152 22.875 1.00 21.10 78 ALA A CA 1
ATOM 595 C C . ALA A 1 77 ? 54.040 35.256 22.799 1.00 22.37 78 ALA A C 1
ATOM 596 O O . ALA A 1 77 ? 54.636 35.639 23.833 1.00 26.17 78 ALA A O 1
ATOM 598 N N . ASP A 1 78 ? 54.280 35.809 21.622 1.00 20.39 79 ASP A N 1
ATOM 599 C CA . ASP A 1 78 ? 55.240 36.901 21.461 1.00 21.11 79 ASP A CA 1
ATOM 600 C C . ASP A 1 78 ? 54.480 38.179 21.730 1.00 20.39 79 ASP A C 1
ATOM 601 O O . ASP A 1 78 ? 53.447 38.424 21.086 1.00 18.51 79 ASP A O 1
ATOM 606 N N . PRO A 1 79 ? 54.907 39.038 22.659 1.00 21.49 80 PRO A N 1
ATOM 607 C CA . PRO A 1 79 ? 54.228 40.298 22.928 1.00 20.76 80 PRO A CA 1
ATOM 608 C C . PRO A 1 79 ? 54.143 41.197 21.702 1.00 20.15 80 PRO A C 1
ATOM 609 O O . PRO A 1 79 ? 53.289 42.088 21.636 1.00 19.97 80 PRO A O 1
ATOM 613 N N . ARG A 1 80 ? 54.991 41.016 20.692 1.00 19.78 81 ARG A N 1
ATOM 614 C CA . ARG A 1 80 ? 54.875 41.782 19.448 1.00 19.98 81 ARG A CA 1
ATOM 615 C C . ARG A 1 80 ? 53.537 41.540 18.790 1.00 18.63 81 ARG A C 1
ATOM 616 O O . ARG A 1 80 ? 53.062 42.401 18.057 1.00 18.55 81 ARG A O 1
ATOM 624 N N . SER A 1 81 ? 52.834 40.411 19.016 1.00 16.65 82 SER A N 1
ATOM 625 C CA . SER A 1 81 ? 51.506 40.212 18.429 1.00 15.90 82 SER A CA 1
ATOM 626 C C . SER A 1 81 ? 50.541 41.179 19.103 1.00 15.91 82 SER A C 1
ATOM 627 O O . SER A 1 81 ? 49.613 41.659 18.431 1.00 16.28 82 SER A O 1
ATOM 630 N N . ALA A 1 82 ? 50.745 41.518 20.370 1.00 16.78 83 ALA A N 1
ATOM 631 C CA . ALA A 1 82 ? 49.848 42.478 21.044 1.00 17.16 83 ALA A CA 1
ATOM 632 C C . ALA A 1 82 ? 50.158 43.873 20.548 1.00 17.09 83 ALA A C 1
ATOM 633 O O . ALA A 1 82 ? 49.267 44.698 20.313 1.00 15.91 83 ALA A O 1
ATOM 635 N N . GLU A 1 83 ? 51.451 44.149 20.236 1.00 17.68 84 GLU A N 1
ATOM 636 C CA . GLU A 1 83 ? 51.790 45.463 19.657 1.00 18.73 84 GLU A CA 1
ATOM 637 C C . GLU A 1 83 ? 51.203 45.595 18.259 1.00 16.10 84 GLU A C 1
ATOM 638 O O . GLU A 1 83 ? 50.715 46.657 17.882 1.00 15.16 84 GLU A O 1
ATOM 644 N N . LEU A 1 84 ? 51.223 44.498 17.478 1.00 14.72 85 LEU A N 1
ATOM 645 C CA . LEU A 1 84 ? 50.651 44.516 16.144 1.00 13.71 85 LEU A CA 1
ATOM 646 C C . LEU A 1 84 ? 49.140 44.688 16.247 1.00 12.67 85 LEU A C 1
ATOM 647 O O . LEU A 1 84 ? 48.529 45.490 15.493 1.00 12.93 85 LEU A O 1
ATOM 652 N N . ARG A 1 85 ? 48.481 44.004 17.185 1.00 13.55 86 ARG A N 1
ATOM 653 C CA . ARG A 1 85 ? 47.056 44.175 17.393 1.00 13.69 86 ARG A CA 1
ATOM 654 C C . ARG A 1 85 ? 46.770 45.633 17.747 1.00 13.07 86 ARG A C 1
ATOM 655 O O . ARG A 1 85 ? 45.852 46.218 17.157 1.00 12.10 86 ARG A O 1
ATOM 663 N N . GLU A 1 86 ? 47.569 46.250 18.623 1.00 12.29 87 GLU A N 1
ATOM 664 C CA . GLU A 1 86 ? 47.334 47.650 18.911 1.00 13.56 87 GLU A CA 1
ATOM 665 C C . GLU A 1 86 ? 47.458 48.510 17.659 1.00 11.65 87 GLU A C 1
ATOM 666 O O . GLU A 1 86 ? 46.657 49.429 17.436 1.00 11.63 87 GLU A O 1
ATOM 672 N N . ALA A 1 87 ? 48.496 48.291 16.854 1.00 11.03 88 ALA A N 1
ATOM 673 C CA . ALA A 1 87 ? 48.667 49.088 15.633 1.00 10.10 88 ALA A CA 1
ATOM 674 C C . ALA A 1 87 ? 47.486 48.968 14.690 1.00 9.29 88 ALA A C 1
ATOM 675 O O . ALA A 1 87 ? 46.963 49.957 14.156 1.00 9.80 88 ALA A O 1
ATOM 677 N N . LEU A 1 88 ? 47.032 47.742 14.425 1.00 10.09 89 LEU A N 1
ATOM 678 C CA . LEU A 1 88 ? 45.897 47.573 13.502 1.00 10.53 89 LEU A CA 1
ATOM 679 C C . LEU A 1 88 ? 44.612 48.119 14.099 1.00 11.34 89 LEU A C 1
ATOM 680 O O . LEU A 1 88 ? 43.768 48.620 13.369 1.00 14.83 89 LEU A O 1
ATOM 685 N N . SER A 1 89 ? 44.483 48.180 15.427 1.00 9.71 90 SER A N 1
ATOM 686 C CA . SER A 1 89 ? 43.282 48.708 16.064 1.00 11.23 90 SER A CA 1
ATOM 687 C C . SER A 1 89 ? 43.254 50.226 16.023 1.00 10.49 90 SER A C 1
ATOM 688 O O . SER A 1 89 ? 42.205 50.830 16.304 1.00 11.49 90 SER A O 1
ATOM 691 N N . SER A 1 90 ? 44.384 50.873 15.741 1.00 10.56 91 SER A N 1
ATOM 692 C CA . SER A 1 90 ? 44.523 52.302 15.838 1.00 10.46 91 SER A CA 1
ATOM 693 C C . SER A 1 90 ? 43.901 53.060 14.702 1.00 9.14 91 SER A C 1
ATOM 694 O O . SER A 1 90 ? 43.791 54.287 14.757 1.00 10.44 91 SER A O 1
ATOM 697 N N . LEU A 1 91 ? 43.575 52.344 13.605 1.00 10.42 92 LEU A N 1
ATOM 698 C CA . LEU A 1 91 ? 43.183 53.028 12.393 1.00 12.36 92 LEU A CA 1
ATOM 699 C C . LEU A 1 91 ? 41.788 53.598 12.438 1.00 10.89 92 LEU A C 1
ATOM 700 O O . LEU A 1 91 ? 40.824 52.869 12.690 1.00 11.56 92 LEU A O 1
ATOM 705 N N . PRO A 1 92 ? 41.636 54.882 12.185 1.00 12.38 93 PRO A N 1
ATOM 706 C CA . PRO A 1 92 ? 40.298 55.454 12.022 1.00 13.15 93 PRO A CA 1
ATOM 707 C C . PRO A 1 92 ? 39.549 54.686 10.920 1.00 12.94 93 PRO A C 1
ATOM 708 O O . PRO A 1 92 ? 40.121 54.369 9.861 1.00 14.62 93 PRO A O 1
ATOM 712 N N . GLY A 1 93 ? 38.301 54.401 11.180 1.00 11.43 94 GLY A N 1
ATOM 713 C CA . GLY A 1 93 ? 37.482 53.650 10.190 1.00 11.51 94 GLY A CA 1
ATOM 714 C C . GLY A 1 93 ? 37.321 52.175 10.527 1.00 9.81 94 GLY A C 1
ATOM 715 O O . GLY A 1 93 ? 36.448 51.538 9.905 1.00 10.89 94 GLY A O 1
ATOM 716 N N . LEU A 1 94 ? 38.118 51.628 11.444 1.00 10.58 95 LEU A N 1
ATOM 717 C CA . LEU A 1 94 ? 37.920 50.242 11.910 1.00 10.92 95 LEU A CA 1
ATOM 718 C C . LEU A 1 94 ? 36.737 50.281 12.846 1.00 12.56 95 LEU A C 1
ATOM 719 O O . LEU A 1 94 ? 36.840 50.951 13.911 1.00 16.72 95 LEU A O 1
ATOM 724 N N . MET A 1 95 ? 35.642 49.575 12.585 1.00 10.40 96 MET A N 1
ATOM 725 C CA . MET A 1 95 ? 34.410 49.721 13.302 1.00 12.30 96 MET A CA 1
ATOM 726 C C . MET A 1 95 ? 34.157 48.766 14.416 1.00 12.92 96 MET A C 1
ATOM 727 O O . MET A 1 95 ? 33.114 48.890 15.113 1.00 16.69 96 MET A O 1
ATOM 732 N N . GLY A 1 96 ? 34.995 47.815 14.624 1.00 11.94 97 GLY A N 1
ATOM 733 C CA . GLY A 1 96 ? 34.780 46.833 15.687 1.00 12.37 97 GLY A CA 1
ATOM 734 C C . GLY A 1 96 ? 36.025 45.964 15.756 1.00 11.15 97 GLY A C 1
ATOM 735 O O . GLY A 1 96 ? 36.915 46.060 14.904 1.00 11.38 97 GLY A O 1
ATOM 736 N N . PRO A 1 97 ? 36.130 45.119 16.775 1.00 11.45 98 PRO A N 1
ATOM 737 C CA . PRO A 1 97 ? 37.278 44.254 16.878 1.00 11.51 98 PRO A CA 1
ATOM 738 C C . PRO A 1 97 ? 37.289 43.206 15.774 1.00 9.63 98 PRO A C 1
ATOM 739 O O . PRO A 1 97 ? 36.229 42.711 15.330 1.00 10.60 98 PRO A O 1
ATOM 743 N N . PRO A 1 98 ? 38.456 42.773 15.345 1.00 7.99 99 PRO A N 1
ATOM 744 C CA . PRO A 1 98 ? 38.539 41.718 14.347 1.00 8.41 99 PRO A CA 1
ATOM 745 C C . PRO A 1 98 ? 37.951 40.415 14.867 1.00 7.36 99 PRO A C 1
ATOM 746 O O . PRO A 1 98 ? 37.992 40.101 16.060 1.00 8.04 99 PRO A O 1
ATOM 750 N N . LYS A 1 99 ? 37.430 39.618 13.959 1.00 7.39 100 LYS A N 1
ATOM 751 C CA . LYS A 1 99 ? 36.820 38.315 14.225 1.00 7.22 100 LYS A CA 1
ATOM 752 C C . LYS A 1 99 ? 37.660 37.244 13.582 1.00 6.89 100 LYS A C 1
ATOM 753 O O . LYS A 1 99 ? 37.950 37.304 12.380 1.00 8.80 100 LYS A O 1
ATOM 763 N N . ALA A 1 100 ? 38.038 36.204 14.309 1.00 7.36 101 ALA A N 1
ATOM 764 C CA . ALA A 1 100 ? 38.888 35.138 13.815 1.00 7.66 101 ALA A CA 1
ATOM 765 C C . ALA A 1 100 ? 38.118 33.816 13.697 1.00 7.14 101 ALA A C 1
ATOM 766 O O . ALA A 1 100 ? 37.249 33.498 14.536 1.00 9.06 101 ALA A O 1
ATOM 768 N N . VAL A 1 101 ? 38.504 33.028 12.704 1.00 7.11 102 VAL A N 1
ATOM 769 C CA . VAL A 1 101 ? 38.044 31.612 12.622 1.00 7.27 102 VAL A CA 1
ATOM 770 C C . VAL A 1 101 ? 39.333 30.819 12.411 1.00 6.43 102 VAL A C 1
ATOM 771 O O . VAL A 1 101 ? 40.133 31.082 11.503 1.00 7.69 102 VAL A O 1
ATOM 775 N N . PHE A 1 102 ? 39.517 29.783 13.233 1.00 5.91 103 PHE A N 1
ATOM 776 C CA . PHE A 1 102 ? 40.668 28.902 13.149 1.00 6.70 103 PHE A CA 1
ATOM 777 C C . PHE A 1 102 ? 40.274 27.591 12.506 1.00 6.81 103 PHE A C 1
ATOM 778 O O . PHE A 1 102 ? 39.196 27.034 12.831 1.00 7.94 103 PHE A O 1
ATOM 786 N N . MET A 1 103 ? 41.110 27.074 11.603 1.00 6.60 104 MET A N 1
ATOM 787 C CA . MET A 1 103 ? 40.722 25.917 10.815 1.00 7.30 104 MET A CA 1
ATOM 788 C C . MET A 1 103 ? 41.925 25.178 10.297 1.00 7.40 104 MET A C 1
ATOM 789 O O . MET A 1 103 ? 43.060 25.674 10.368 1.00 8.24 104 MET A O 1
ATOM 794 N N . THR A 1 104 ? 41.676 23.985 9.753 1.00 9.18 105 THR A N 1
ATOM 795 C CA . THR A 1 104 ? 42.798 23.245 9.163 1.00 11.01 105 THR A CA 1
ATOM 796 C C . THR A 1 104 ? 42.410 22.787 7.783 1.00 10.06 105 THR A C 1
ATOM 797 O O . THR A 1 104 ? 41.268 22.338 7.574 1.00 9.22 105 THR A O 1
ATOM 803 N N . PRO A 1 105 ? 43.308 22.872 6.801 1.00 11.70 106 PRO A N 1
ATOM 804 C CA . PRO A 1 105 ? 42.980 22.386 5.457 1.00 12.54 106 PRO A CA 1
ATOM 805 C C . PRO A 1 105 ? 42.681 20.904 5.490 1.00 12.90 106 PRO A C 1
ATOM 806 O O . PRO A 1 105 ? 43.366 20.108 6.147 1.00 15.83 106 PRO A O 1
ATOM 810 N N . ARG A 1 106 ? 41.674 20.477 4.748 1.00 11.56 107 ARG A N 1
ATOM 811 C CA . ARG A 1 106 ? 41.244 19.081 4.705 1.00 13.48 107 ARG A CA 1
ATOM 812 C C . ARG A 1 106 ? 41.127 18.526 3.319 1.00 15.03 107 ARG A C 1
ATOM 813 O O . ARG A 1 106 ? 41.134 17.319 3.136 1.00 18.93 107 ARG A O 1
ATOM 827 N N . GLY A 1 107 ? 41.018 19.294 2.244 1.00 16.04 108 GLY A N 1
ATOM 828 C CA . GLY A 1 107 ? 40.954 18.745 0.883 1.00 16.50 108 GLY A CA 1
ATOM 829 C C . GLY A 1 107 ? 41.036 19.953 -0.070 1.00 14.32 108 GLY A C 1
ATOM 830 O O . GLY A 1 107 ? 40.597 21.005 0.280 1.00 14.78 108 GLY A O 1
ATOM 831 N N . ALA A 1 108 ? 41.533 19.747 -1.263 1.00 17.19 109 ALA A N 1
ATOM 832 C CA . ALA A 1 108 ? 41.604 20.834 -2.231 1.00 16.60 109 ALA A CA 1
ATOM 833 C C . ALA A 1 108 ? 41.414 20.276 -3.618 1.00 17.50 109 ALA A C 1
ATOM 834 O O . ALA A 1 108 ? 41.578 19.073 -3.911 1.00 20.77 109 ALA A O 1
ATOM 836 N N . ILE A 1 109 ? 41.012 21.191 -4.492 1.00 14.62 110 ILE A N 1
ATOM 837 C CA . ILE A 1 109 ? 40.832 20.941 -5.911 1.00 13.69 110 ILE A CA 1
ATOM 838 C C . ILE A 1 109 ? 41.657 21.959 -6.681 1.00 12.56 110 ILE A C 1
ATOM 839 O O . ILE A 1 109 ? 41.461 23.169 -6.486 1.00 11.58 110 ILE A O 1
ATOM 844 N N . LEU A 1 110 ? 42.607 21.520 -7.515 1.00 12.58 111 LEU A N 1
ATOM 845 C CA . LEU A 1 110 ? 43.433 22.402 -8.340 1.00 12.32 111 LEU A CA 1
ATOM 846 C C . LEU A 1 110 ? 43.135 22.104 -9.813 1.00 12.69 111 LEU A C 1
ATOM 847 O O . LEU A 1 110 ? 42.626 21.054 -10.160 1.00 16.75 111 LEU A O 1
ATOM 852 N N . PRO A 1 111 ? 43.417 22.994 -10.745 1.00 13.16 112 PRO A N 1
ATOM 853 C CA . PRO A 1 111 ? 43.071 22.860 -12.152 1.00 16.00 112 PRO A CA 1
ATOM 854 C C . PRO A 1 111 ? 43.758 21.672 -12.743 1.00 20.03 112 PRO A C 1
ATOM 855 O O . PRO A 1 111 ? 44.816 21.195 -12.306 1.00 21.29 112 PRO A O 1
ATOM 859 N N . SER A 1 112 ? 43.118 21.205 -13.840 1.00 23.87 113 SER A N 1
ATOM 860 C CA . SER A 1 112 ? 43.726 20.095 -14.585 1.00 29.67 113 SER A CA 1
ATOM 861 C C . SER A 1 112 ? 44.412 20.649 -15.831 1.00 33.45 113 SER A C 1
ATOM 862 O O . SER A 1 112 ? 44.051 21.782 -16.247 1.00 36.00 113 SER A O 1
ATOM 866 N N . ALA B 1 1 ? 46.953 27.886 -6.465 1.00 12.86 2 ALA B N 1
ATOM 867 C CA . ALA B 1 1 ? 48.060 28.820 -6.796 1.00 12.69 2 ALA B CA 1
ATOM 868 C C . ALA B 1 1 ? 48.671 29.334 -5.521 1.00 11.35 2 ALA B C 1
ATOM 869 O O . ALA B 1 1 ? 48.044 29.306 -4.453 1.00 12.29 2 ALA B O 1
ATOM 871 N N . GLU B 1 2 ? 49.891 29.834 -5.593 1.00 12.16 3 GLU B N 1
ATOM 872 C CA . GLU B 1 2 ? 50.466 30.569 -4.447 1.00 11.62 3 GLU B CA 1
ATOM 873 C C . GLU B 1 2 ? 49.490 31.693 -4.101 1.00 10.69 3 GLU B C 1
ATOM 874 O O . GLU B 1 2 ? 48.779 32.247 -4.937 1.00 10.62 3 GLU B O 1
ATOM 880 N N . VAL B 1 3 ? 49.445 32.008 -2.807 1.00 10.34 4 VAL B N 1
ATOM 881 C CA . VAL B 1 3 ? 48.492 32.995 -2.342 1.00 9.46 4 VAL B CA 1
ATOM 882 C C . VAL B 1 3 ? 48.673 34.368 -2.950 1.00 9.98 4 VAL B C 1
ATOM 883 O O . VAL B 1 3 ? 47.699 35.110 -3.082 1.00 9.81 4 VAL B O 1
ATOM 887 N N . ASN B 1 4 ? 49.891 34.702 -3.368 1.00 10.99 5 ASN B N 1
ATOM 888 C CA . ASN B 1 4 ? 50.208 35.973 -4.013 1.00 11.06 5 ASN B CA 1
ATOM 889 C C . ASN B 1 4 ? 50.431 35.824 -5.509 1.00 11.96 5 ASN B C 1
ATOM 890 O O . ASN B 1 4 ? 51.038 36.702 -6.113 1.00 14.31 5 ASN B O 1
ATOM 895 N N . ASP B 1 5 ? 49.920 34.743 -6.099 1.00 11.80 6 ASP B N 1
ATOM 896 C CA . ASP B 1 5 ? 50.071 34.599 -7.562 1.00 12.53 6 ASP B CA 1
ATOM 897 C C . ASP B 1 5 ? 49.281 35.727 -8.211 1.00 11.56 6 ASP B C 1
ATOM 898 O O . ASP B 1 5 ? 48.093 35.931 -7.898 1.00 10.75 6 ASP B O 1
ATOM 903 N N . PRO B 1 6 ? 49.867 36.408 -9.167 1.00 13.40 7 PRO B N 1
ATOM 904 C CA . PRO B 1 6 ? 49.207 37.577 -9.763 1.00 14.23 7 PRO B CA 1
ATOM 905 C C . PRO B 1 6 ? 47.994 37.215 -10.587 1.00 11.96 7 PRO B C 1
ATOM 906 O O . PRO B 1 6 ? 47.195 38.091 -10.961 1.00 15.48 7 PRO B O 1
ATOM 910 N N . ARG B 1 7 ? 47.808 35.975 -10.962 1.00 10.83 8 ARG B N 1
ATOM 911 C CA . ARG B 1 7 ? 46.623 35.592 -11.713 1.00 10.67 8 ARG B CA 1
ATOM 912 C C . ARG B 1 7 ? 45.373 35.623 -10.839 1.00 9.21 8 ARG B C 1
ATOM 913 O O . ARG B 1 7 ? 44.253 35.544 -11.378 1.00 10.47 8 ARG B O 1
ATOM 921 N N . VAL B 1 8 ? 45.495 35.609 -9.507 1.00 8.63 9 VAL B N 1
ATOM 922 C CA . VAL B 1 8 ? 44.316 35.554 -8.633 1.00 7.80 9 VAL B CA 1
ATOM 923 C C . VAL B 1 8 ? 43.695 36.924 -8.544 1.00 8.64 9 VAL B C 1
ATOM 924 O O . VAL B 1 8 ? 44.176 37.817 -7.823 1.00 12.50 9 VAL B O 1
ATOM 928 N N . GLY B 1 9 ? 42.620 37.174 -9.314 1.00 7.43 10 GLY B N 1
ATOM 929 C CA . GLY B 1 9 ? 41.929 38.425 -9.360 1.00 8.57 10 GLY B CA 1
ATOM 930 C C . GLY B 1 9 ? 40.733 38.473 -8.444 1.00 7.50 10 GLY B C 1
ATOM 931 O O . GLY B 1 9 ? 40.187 39.538 -8.208 1.00 9.19 10 GLY B O 1
ATOM 932 N N . PHE B 1 10 ? 40.258 37.330 -7.937 1.00 6.19 11 PHE B N 1
ATOM 933 C CA . PHE B 1 10 ? 38.994 37.267 -7.215 1.00 5.48 11 PHE B CA 1
ATOM 934 C C . PHE B 1 10 ? 39.020 36.049 -6.307 1.00 4.83 11 PHE B C 1
ATOM 935 O O . PHE B 1 10 ? 39.465 34.968 -6.751 1.00 6.01 11 PHE B O 1
ATOM 943 N N . VAL B 1 11 ? 38.553 36.215 -5.092 1.00 4.37 12 VAL B N 1
ATOM 944 C CA . VAL B 1 11 ? 38.484 35.131 -4.135 1.00 5.12 12 VAL B CA 1
ATOM 945 C C . VAL B 1 11 ? 37.072 35.058 -3.550 1.00 4.52 12 VAL B C 1
ATOM 946 O O . VAL B 1 11 ? 36.475 36.089 -3.236 1.00 5.35 12 VAL B O 1
ATOM 950 N N . ALA B 1 12 ? 36.591 33.844 -3.400 1.00 5.81 13 ALA B N 1
ATOM 951 C CA . ALA B 1 12 ? 35.339 33.622 -2.671 1.00 6.98 13 ALA B CA 1
ATOM 952 C C . ALA B 1 12 ? 35.696 32.793 -1.430 1.00 7.21 13 ALA B C 1
ATOM 953 O O . ALA B 1 12 ? 36.404 31.792 -1.523 1.00 8.83 13 ALA B O 1
ATOM 955 N N . VAL B 1 13 ? 35.212 33.224 -0.283 1.00 7.05 14 VAL B N 1
ATOM 956 C CA . VAL B 1 13 ? 35.347 32.447 0.966 1.00 7.08 14 VAL B CA 1
ATOM 957 C C . VAL B 1 13 ? 33.935 32.030 1.341 1.00 6.66 14 VAL B C 1
ATOM 958 O O . VAL B 1 13 ? 33.099 32.891 1.675 1.00 7.51 14 VAL B O 1
ATOM 962 N N . VAL B 1 14 ? 33.668 30.728 1.257 1.00 7.58 15 VAL B N 1
ATOM 963 C CA . VAL B 1 14 ? 32.306 30.222 1.497 1.00 8.19 15 VAL B CA 1
ATOM 964 C C . VAL B 1 14 ? 32.317 29.377 2.776 1.00 6.96 15 VAL B C 1
ATOM 965 O O . VAL B 1 14 ? 33.106 28.435 2.868 1.00 8.61 15 VAL B O 1
ATOM 969 N N . THR B 1 15 ? 31.440 29.741 3.707 1.00 7.22 16 THR B N 1
ATOM 970 C CA . THR B 1 15 ? 31.386 29.036 4.981 1.00 7.99 16 THR B CA 1
ATOM 971 C C . THR B 1 15 ? 30.078 28.264 5.079 1.00 8.12 16 THR B C 1
ATOM 972 O O . THR B 1 15 ? 28.986 28.851 4.949 1.00 10.79 16 THR B O 1
ATOM 976 N N . PHE B 1 16 ? 30.172 26.980 5.350 1.00 8.08 17 PHE B N 1
ATOM 977 C CA . PHE B 1 16 ? 29.018 26.094 5.534 1.00 8.73 17 PHE B CA 1
ATOM 978 C C . PHE B 1 16 ? 28.918 25.736 7.013 1.00 9.07 17 PHE B C 1
ATOM 979 O O . PHE B 1 16 ? 29.823 25.120 7.569 1.00 10.19 17 PHE B O 1
ATOM 987 N N . PRO B 1 17 ? 27.818 26.122 7.675 1.00 9.68 18 PRO B N 1
ATOM 988 C CA . PRO B 1 17 ? 27.648 25.774 9.090 1.00 10.56 18 PRO B CA 1
ATOM 989 C C . PRO B 1 17 ? 27.138 24.338 9.197 1.00 10.64 18 PRO B C 1
ATOM 990 O O . PRO B 1 17 ? 26.168 23.975 8.508 1.00 12.21 18 PRO B O 1
ATOM 994 N N . VAL B 1 18 ? 27.811 23.553 10.017 1.00 10.94 19 VAL B N 1
ATOM 995 C CA . VAL B 1 18 ? 27.502 22.132 10.179 1.00 12.10 19 VAL B CA 1
ATOM 996 C C . VAL B 1 18 ? 27.385 21.769 11.643 1.00 13.55 19 VAL B C 1
ATOM 997 O O . VAL B 1 18 ? 27.779 22.524 12.527 1.00 14.44 19 VAL B O 1
ATOM 1001 N N . ASP B 1 19 ? 26.802 20.611 11.910 1.00 15.35 20 ASP B N 1
ATOM 1002 C CA . ASP B 1 19 ? 26.533 20.188 13.288 1.00 16.54 20 ASP B CA 1
ATOM 1003 C C . ASP B 1 19 ? 27.669 19.478 13.984 1.00 18.08 20 ASP B C 1
ATOM 1004 O O . ASP B 1 19 ? 27.470 19.138 15.177 1.00 22.25 20 ASP B O 1
ATOM 1009 N N . GLY B 1 20 ? 28.830 19.212 13.422 1.00 15.71 21 GLY B N 1
ATOM 1010 C CA . GLY B 1 20 ? 29.941 18.590 14.110 1.00 16.48 21 GLY B CA 1
ATOM 1011 C C . GLY B 1 20 ? 30.933 18.007 13.132 1.00 15.89 21 GLY B C 1
ATOM 1012 O O . GLY B 1 20 ? 30.744 18.109 11.891 1.00 15.85 21 GLY B O 1
ATOM 1013 N N . PRO B 1 21 ? 32.018 17.427 13.642 1.00 17.60 22 PRO B N 1
ATOM 1014 C CA . PRO B 1 21 ? 33.081 16.940 12.791 1.00 18.58 22 PRO B CA 1
ATOM 1015 C C . PRO B 1 21 ? 32.674 15.825 11.855 1.00 17.29 22 PRO B C 1
ATOM 1016 O O . PRO B 1 21 ? 33.224 15.740 10.759 1.00 18.23 22 PRO B O 1
ATOM 1020 N N . ALA B 1 22 ? 31.733 14.932 12.205 1.00 18.37 23 ALA B N 1
ATOM 1021 C CA . ALA B 1 22 ? 31.311 13.885 11.277 1.00 19.10 23 ALA B CA 1
ATOM 1022 C C . ALA B 1 22 ? 30.754 14.541 10.009 1.00 17.72 23 ALA B C 1
ATOM 1023 O O . ALA B 1 22 ? 31.058 14.131 8.877 1.00 18.85 23 ALA B O 1
ATOM 1025 N N . THR B 1 23 ? 29.944 15.581 10.164 1.00 16.12 24 THR B N 1
ATOM 1026 C CA . THR B 1 23 ? 29.394 16.311 9.028 1.00 14.60 24 THR B CA 1
ATOM 1027 C C . THR B 1 23 ? 30.474 17.086 8.297 1.00 13.73 24 THR B C 1
ATOM 1028 O O . THR B 1 23 ? 30.464 17.161 7.053 1.00 14.71 24 THR B O 1
ATOM 1032 N N . GLN B 1 24 ? 31.464 17.657 8.997 1.00 13.56 25 GLN B N 1
ATOM 1033 C CA . GLN B 1 24 ? 32.573 18.329 8.295 1.00 12.90 25 GLN B CA 1
ATOM 1034 C C . GLN B 1 24 ? 33.241 17.339 7.342 1.00 14.33 25 GLN B C 1
ATOM 1035 O O . GLN B 1 24 ? 33.529 17.663 6.189 1.00 15.05 25 GLN B O 1
ATOM 1041 N N . HIS B 1 25 ? 33.443 16.090 7.795 1.00 15.64 26 HIS B N 1
ATOM 1042 C CA . HIS B 1 25 ? 34.061 15.089 6.918 1.00 17.52 26 HIS B CA 1
ATOM 1043 C C . HIS B 1 25 ? 33.138 14.761 5.747 1.00 16.03 26 HIS B C 1
ATOM 1044 O O . HIS B 1 25 ? 33.606 14.743 4.583 1.00 16.35 26 HIS B O 1
ATOM 1051 N N . LYS B 1 26 ? 31.832 14.536 5.966 1.00 15.75 27 LYS B N 1
ATOM 1052 C CA . LYS B 1 26 ? 30.931 14.178 4.855 1.00 16.05 27 LYS B CA 1
ATOM 1053 C C . LYS B 1 26 ? 30.851 15.287 3.816 1.00 15.06 27 LYS B C 1
ATOM 1054 O O . LYS B 1 26 ? 30.793 15.035 2.603 1.00 15.57 27 LYS B O 1
ATOM 1060 N N . LEU B 1 27 ? 30.861 16.546 4.285 1.00 13.91 28 LEU B N 1
ATOM 1061 C CA . LEU B 1 27 ? 30.768 17.653 3.349 1.00 13.87 28 LEU B CA 1
ATOM 1062 C C . LEU B 1 27 ? 32.025 17.812 2.500 1.00 14.53 28 LEU B C 1
ATOM 1063 O O . LEU B 1 27 ? 31.897 17.980 1.282 1.00 16.14 28 LEU B O 1
ATOM 1071 N N . VAL B 1 28 ? 33.204 17.690 3.125 1.00 15.53 29 VAL B N 1
ATOM 1072 C CA . VAL B 1 28 ? 34.449 17.765 2.345 1.00 17.32 29 VAL B CA 1
ATOM 1073 C C . VAL B 1 28 ? 34.495 16.583 1.380 1.00 17.41 29 VAL B C 1
ATOM 1074 O O . VAL B 1 28 ? 34.896 16.740 0.219 1.00 18.97 29 VAL B O 1
ATOM 1078 N N . GLU B 1 29 ? 34.073 15.383 1.815 1.00 17.27 30 GLU B N 1
ATOM 1079 C CA . GLU B 1 29 ? 34.076 14.212 0.942 1.00 18.10 30 GLU B CA 1
ATOM 1080 C C . GLU B 1 29 ? 33.181 14.421 -0.261 1.00 17.34 30 GLU B C 1
ATOM 1081 O O . GLU B 1 29 ? 33.516 14.045 -1.404 1.00 19.81 30 GLU B O 1
ATOM 1087 N N . LEU B 1 30 ? 31.987 14.959 -0.070 1.00 18.03 31 LEU B N 1
ATOM 1088 C CA . LEU B 1 30 ? 31.084 15.231 -1.171 1.00 17.54 31 LEU B CA 1
ATOM 1089 C C . LEU B 1 30 ? 31.691 16.258 -2.131 1.00 18.31 31 LEU B C 1
ATOM 1090 O O . LEU B 1 30 ? 31.791 16.096 -3.340 1.00 20.00 31 LEU B O 1
ATOM 1095 N N . ALA B 1 31 ? 32.210 17.363 -1.581 1.00 18.64 32 ALA B N 1
ATOM 1096 C CA . ALA B 1 31 ? 32.747 18.461 -2.391 1.00 18.11 32 ALA B CA 1
ATOM 1097 C C . ALA B 1 31 ? 33.989 18.052 -3.157 1.00 19.80 32 ALA B C 1
ATOM 1098 O O . ALA B 1 31 ? 34.240 18.625 -4.234 1.00 20.73 32 ALA B O 1
ATOM 1100 N N . THR B 1 32 ? 34.796 17.134 -2.619 1.00 21.65 33 THR B N 1
ATOM 1101 C CA . THR B 1 32 ? 36.020 16.770 -3.343 1.00 24.49 33 THR B CA 1
ATOM 1102 C C . THR B 1 32 ? 35.907 15.396 -4.011 1.00 27.80 33 THR B C 1
ATOM 1103 O O . THR B 1 32 ? 36.889 14.875 -4.532 1.00 27.78 33 THR B O 1
ATOM 1107 N N . GLY B 1 33 ? 34.706 14.881 -4.167 1.00 30.08 34 GLY B N 1
ATOM 1108 C CA . GLY B 1 33 ? 34.297 13.634 -4.690 1.00 32.60 34 GLY B CA 1
ATOM 1109 C C . GLY B 1 33 ? 34.700 13.016 -5.978 1.00 34.69 34 GLY B C 1
ATOM 1110 O O . GLY B 1 33 ? 34.972 11.786 -5.922 1.00 35.61 34 GLY B O 1
ATOM 1111 N N . GLY B 1 34 ? 34.646 13.639 -7.154 1.00 35.96 35 GLY B N 1
ATOM 1112 C CA . GLY B 1 34 ? 35.034 12.802 -8.345 1.00 35.23 35 GLY B CA 1
ATOM 1113 C C . GLY B 1 34 ? 34.159 13.161 -9.525 1.00 34.48 35 GLY B C 1
ATOM 1114 O O . GLY B 1 34 ? 34.615 13.662 -10.566 1.00 34.81 35 GLY B O 1
ATOM 1115 N N . VAL B 1 35 ? 32.833 13.197 -9.333 1.00 33.84 36 VAL B N 1
ATOM 1116 C CA . VAL B 1 35 ? 31.922 13.692 -10.378 1.00 34.01 36 VAL B CA 1
ATOM 1117 C C . VAL B 1 35 ? 32.029 15.216 -10.530 1.00 32.12 36 VAL B C 1
ATOM 1118 O O . VAL B 1 35 ? 31.460 15.914 -11.356 1.00 32.52 36 VAL B O 1
ATOM 1122 N N . GLN B 1 36 ? 32.804 15.825 -9.626 1.00 29.54 37 GLN B N 1
ATOM 1123 C CA . GLN B 1 36 ? 33.031 17.261 -9.538 1.00 27.70 37 GLN B CA 1
ATOM 1124 C C . GLN B 1 36 ? 34.316 17.722 -10.226 1.00 25.04 37 GLN B C 1
ATOM 1125 O O . GLN B 1 36 ? 34.711 18.913 -10.240 1.00 22.48 37 GLN B O 1
ATOM 1131 N N . GLU B 1 37 ? 34.938 16.796 -10.916 1.00 24.55 38 GLU B N 1
ATOM 1132 C CA . GLU B 1 37 ? 36.142 16.957 -11.696 1.00 22.25 38 GLU B CA 1
ATOM 1133 C C . GLU B 1 37 ? 35.932 18.031 -12.759 1.00 18.50 38 GLU B C 1
ATOM 1134 O O . GLU B 1 37 ? 36.898 18.718 -13.067 1.00 16.69 38 GLU B O 1
ATOM 1140 N N . TRP B 1 38 ? 34.746 18.294 -13.306 1.00 15.78 39 TRP B N 1
ATOM 1141 C CA . TRP B 1 38 ? 34.500 19.304 -14.317 1.00 12.04 39 TRP B CA 1
ATOM 1142 C C . TRP B 1 38 ? 34.981 20.648 -13.804 1.00 9.60 39 TRP B C 1
ATOM 1143 O O . TRP B 1 38 ? 35.393 21.492 -14.626 1.00 9.67 39 TRP B O 1
ATOM 1154 N N . ILE B 1 39 ? 34.957 20.938 -12.491 1.00 10.38 40 ILE B N 1
ATOM 1155 C CA . ILE B 1 39 ? 35.360 22.261 -12.049 1.00 10.78 40 ILE B CA 1
ATOM 1156 C C . ILE B 1 39 ? 36.822 22.549 -12.405 1.00 10.09 40 ILE B C 1
ATOM 1157 O O . ILE B 1 39 ? 37.224 23.680 -12.703 1.00 10.08 40 ILE B O 1
ATOM 1165 N N . ARG B 1 40 ? 37.665 21.510 -12.380 1.00 11.00 41 ARG B N 1
ATOM 1166 C CA . ARG B 1 40 ? 39.080 21.645 -12.642 1.00 11.17 41 ARG B CA 1
ATOM 1167 C C . ARG B 1 40 ? 39.369 22.211 -14.019 1.00 11.00 41 ARG B C 1
ATOM 1168 O O . ARG B 1 40 ? 40.454 22.721 -14.273 1.00 12.25 41 ARG B O 1
ATOM 1176 N N . GLU B 1 41 ? 38.453 22.029 -14.970 1.00 9.27 42 GLU B N 1
ATOM 1177 C CA . GLU B 1 41 ? 38.601 22.474 -16.332 1.00 10.08 42 GLU B CA 1
ATOM 1178 C C . GLU B 1 41 ? 37.868 23.761 -16.642 1.00 9.00 42 GLU B C 1
ATOM 1179 O O . GLU B 1 41 ? 37.882 24.228 -17.771 1.00 10.77 42 GLU B O 1
ATOM 1185 N N . VAL B 1 42 ? 37.213 24.392 -15.651 1.00 8.77 43 VAL B N 1
ATOM 1186 C CA . VAL B 1 42 ? 36.504 25.648 -15.918 1.00 8.53 43 VAL B CA 1
ATOM 1187 C C . VAL B 1 42 ? 37.492 26.764 -16.183 1.00 8.53 43 VAL B C 1
ATOM 1188 O O . VAL B 1 42 ? 38.422 26.966 -15.376 1.00 8.43 43 VAL B O 1
ATOM 1192 N N . PRO B 1 43 ? 37.335 27.524 -17.254 1.00 8.38 44 PRO B N 1
ATOM 1193 C CA . PRO B 1 43 ? 38.284 28.624 -17.513 1.00 8.49 44 PRO B CA 1
ATOM 1194 C C . PRO B 1 43 ? 38.255 29.631 -16.368 1.00 7.54 44 PRO B C 1
ATOM 1195 O O . PRO B 1 43 ? 37.190 30.045 -15.886 1.00 8.10 44 PRO B O 1
ATOM 1199 N N . GLY B 1 44 ? 39.451 29.999 -15.903 1.00 7.46 45 GLY B N 1
ATOM 1200 C CA . GLY B 1 44 ? 39.558 30.965 -14.815 1.00 7.44 45 GLY B CA 1
ATOM 1201 C C . GLY B 1 44 ? 39.502 30.367 -13.434 1.00 6.00 45 GLY B C 1
ATOM 1202 O O . GLY B 1 44 ? 39.761 31.126 -12.471 1.00 7.62 45 GLY B O 1
ATOM 1203 N N . PHE B 1 45 ? 39.243 29.085 -13.284 1.00 6.80 46 PHE B N 1
ATOM 1204 C CA . PHE B 1 45 ? 39.313 28.443 -11.972 1.00 6.83 46 PHE B CA 1
ATOM 1205 C C . PHE B 1 45 ? 40.757 28.248 -11.598 1.00 6.68 46 PHE B C 1
ATOM 1206 O O . PHE B 1 45 ? 41.534 27.684 -12.377 1.00 8.87 46 PHE B O 1
ATOM 1214 N N . LEU B 1 46 ? 41.154 28.663 -10.398 1.00 6.68 47 LEU B N 1
ATOM 1215 C CA . LEU B 1 46 ? 42.517 28.452 -9.924 1.00 7.03 47 LEU B CA 1
ATOM 1216 C C . LEU B 1 46 ? 42.572 27.458 -8.787 1.00 6.78 47 LEU B C 1
ATOM 1217 O O . LEU B 1 46 ? 43.511 26.625 -8.786 1.00 10.06 47 LEU B O 1
ATOM 1222 N N . SER B 1 47 ? 41.708 27.481 -7.813 1.00 6.87 48 SER B N 1
ATOM 1223 C CA . SER B 1 47 ? 41.739 26.480 -6.742 1.00 7.56 48 SER B CA 1
ATOM 1224 C C . SER B 1 47 ? 40.504 26.567 -5.881 1.00 7.02 48 SER B C 1
ATOM 1225 O O . SER B 1 47 ? 39.842 27.632 -5.809 1.00 7.24 48 SER B O 1
ATOM 1228 N N . ALA B 1 48 ? 40.240 25.494 -5.166 1.00 7.28 49 ALA B N 1
ATOM 1229 C CA . ALA B 1 48 ? 39.239 25.479 -4.058 1.00 7.81 49 ALA B CA 1
ATOM 1230 C C . ALA B 1 48 ? 39.874 24.692 -2.938 1.00 8.10 49 ALA B C 1
ATOM 1231 O O . ALA B 1 48 ? 40.251 23.530 -3.148 1.00 11.22 49 ALA B O 1
ATOM 1233 N N . THR B 1 49 ? 40.041 25.288 -1.770 1.00 7.08 50 THR B N 1
ATOM 1234 C CA . THR B 1 49 ? 40.648 24.599 -0.612 1.00 7.98 50 THR B CA 1
ATOM 1235 C C . THR B 1 49 ? 39.636 24.560 0.499 1.00 7.64 50 THR B C 1
ATOM 1236 O O . THR B 1 49 ? 39.197 25.631 0.986 1.00 7.87 50 THR B O 1
ATOM 1240 N N . TYR B 1 50 ? 39.249 23.347 0.885 1.00 8.38 51 TYR B N 1
ATOM 1241 C CA . TYR B 1 50 ? 38.252 23.168 1.942 1.00 8.72 51 TYR B CA 1
ATOM 1242 C C . TYR B 1 50 ? 38.960 22.943 3.269 1.00 9.24 51 TYR B C 1
ATOM 1243 O O . TYR B 1 50 ? 39.923 22.161 3.336 1.00 14.24 51 TYR B O 1
ATOM 1252 N N . HIS B 1 51 ? 38.479 23.572 4.303 1.00 7.57 52 HIS B N 1
ATOM 1253 C CA . HIS B 1 51 ? 39.014 23.524 5.643 1.00 7.31 52 HIS B CA 1
ATOM 1254 C C . HIS B 1 51 ? 37.925 23.135 6.622 1.00 7.96 52 HIS B C 1
ATOM 1255 O O . HIS B 1 51 ? 36.762 23.499 6.448 1.00 8.82 52 HIS B O 1
ATOM 1262 N N . ALA B 1 52 ? 38.336 22.458 7.709 1.00 7.88 53 ALA B N 1
ATOM 1263 C CA . ALA B 1 52 ? 37.415 22.182 8.809 1.00 8.53 53 ALA B CA 1
ATOM 1264 C C . ALA B 1 52 ? 37.794 23.125 9.928 1.00 7.34 53 ALA B C 1
ATOM 1265 O O . ALA B 1 52 ? 38.951 23.129 10.408 1.00 9.49 53 ALA B O 1
ATOM 1267 N N . SER B 1 53 ? 36.825 23.896 10.427 1.00 7.73 54 SER B N 1
ATOM 1268 C CA . SER B 1 53 ? 37.081 24.694 11.621 1.00 7.91 54 SER B CA 1
ATOM 1269 C C . SER B 1 53 ? 37.465 23.756 12.749 1.00 9.09 54 SER B C 1
ATOM 1270 O O . SER B 1 53 ? 36.949 22.631 12.918 1.00 10.35 54 SER B O 1
ATOM 1273 N N . THR B 1 54 ? 38.389 24.209 13.601 1.00 10.01 55 THR B N 1
ATOM 1274 C CA . THR B 1 54 ? 38.876 23.341 14.690 1.00 11.65 55 THR B CA 1
ATOM 1275 C C . THR B 1 54 ? 37.778 23.038 15.682 1.00 12.04 55 THR B C 1
ATOM 1276 O O . THR B 1 54 ? 37.782 21.939 16.300 1.00 15.58 55 THR B O 1
ATOM 1282 N N . ASP B 1 55 ? 36.742 23.851 15.806 1.00 12.00 56 ASP B N 1
ATOM 1283 C CA . ASP B 1 55 ? 35.647 23.626 16.718 1.00 12.09 56 ASP B CA 1
ATOM 1284 C C . ASP B 1 55 ? 34.549 22.705 16.202 1.00 12.24 56 ASP B C 1
ATOM 1285 O O . ASP B 1 55 ? 33.537 22.475 16.910 1.00 14.32 56 ASP B O 1
ATOM 1290 N N . GLY B 1 56 ? 34.679 22.167 14.994 1.00 11.89 57 GLY B N 1
ATOM 1291 C CA . GLY B 1 56 ? 33.754 21.213 14.444 1.00 12.96 57 GLY B CA 1
ATOM 1292 C C . GLY B 1 56 ? 32.524 21.803 13.795 1.00 12.61 57 GLY B C 1
ATOM 1293 O O . GLY B 1 56 ? 31.727 21.032 13.233 1.00 15.16 57 GLY B O 1
ATOM 1294 N N . THR B 1 57 ? 32.314 23.134 13.794 1.00 11.40 58 THR B N 1
ATOM 1295 C CA . THR B 1 57 ? 31.055 23.740 13.429 1.00 11.88 58 THR B CA 1
ATOM 1296 C C . THR B 1 57 ? 30.992 24.292 12.007 1.00 10.66 58 THR B C 1
ATOM 1297 O O . THR B 1 57 ? 29.898 24.712 11.608 1.00 10.55 58 THR B O 1
ATOM 1301 N N . ALA B 1 58 ? 32.121 24.290 11.268 1.00 9.53 59 ALA B N 1
ATOM 1302 C CA . ALA B 1 58 ? 32.035 24.911 9.951 1.00 9.07 59 ALA B CA 1
ATOM 1303 C C . ALA B 1 58 ? 33.009 24.264 8.977 1.00 7.99 59 ALA B C 1
ATOM 1304 O O . ALA B 1 58 ? 34.052 23.759 9.390 1.00 8.49 59 ALA B O 1
ATOM 1306 N N . VAL B 1 59 ? 32.607 24.286 7.718 1.00 8.24 60 VAL B N 1
ATOM 1307 C CA . VAL B 1 59 ? 33.588 23.963 6.631 1.00 8.41 60 VAL B CA 1
ATOM 1308 C C . VAL B 1 59 ? 33.743 25.252 5.857 1.00 7.32 60 VAL B C 1
ATOM 1309 O O . VAL B 1 59 ? 32.765 25.925 5.520 1.00 8.18 60 VAL B O 1
ATOM 1313 N N . VAL B 1 60 ? 34.980 25.631 5.539 1.00 6.81 61 VAL B N 1
ATOM 1314 C CA . VAL B 1 60 ? 35.283 26.875 4.838 1.00 6.52 61 VAL B CA 1
ATOM 1315 C C . VAL B 1 60 ? 36.023 26.566 3.556 1.00 6.13 61 VAL B C 1
ATOM 1316 O O . VAL B 1 60 ? 37.080 25.883 3.578 1.00 7.20 61 VAL B O 1
ATOM 1320 N N . ASN B 1 61 ? 35.512 27.093 2.440 1.00 6.66 62 ASN B N 1
ATOM 1321 C CA . ASN B 1 61 ? 36.199 26.953 1.146 1.00 6.37 62 ASN B CA 1
ATOM 1322 C C . ASN B 1 61 ? 36.833 28.305 0.823 1.00 6.39 62 ASN B C 1
ATOM 1323 O O . ASN B 1 61 ? 36.114 29.311 0.715 1.00 8.11 62 ASN B O 1
ATOM 1328 N N . TYR B 1 62 ? 38.149 28.329 0.685 1.00 6.16 63 TYR B N 1
ATOM 1329 C CA . TYR B 1 62 ? 38.888 29.477 0.142 1.00 6.15 63 TYR B CA 1
ATOM 1330 C C . TYR B 1 62 ? 39.083 29.178 -1.344 1.00 5.38 63 TYR B C 1
ATOM 1331 O O . TYR B 1 62 ? 39.805 28.201 -1.641 1.00 6.20 63 TYR B O 1
ATOM 1340 N N . ALA B 1 63 ? 38.462 29.924 -2.232 1.00 5.67 64 ALA B N 1
ATOM 1341 C CA . ALA B 1 63 ? 38.511 29.607 -3.672 1.00 6.15 64 ALA B CA 1
ATOM 1342 C C . ALA B 1 63 ? 39.137 30.764 -4.424 1.00 5.95 64 ALA B C 1
ATOM 1343 O O . ALA B 1 63 ? 38.742 31.922 -4.276 1.00 7.47 64 ALA B O 1
ATOM 1345 N N . GLN B 1 64 ? 40.141 30.434 -5.240 1.00 5.77 65 GLN B N 1
ATOM 1346 C CA . GLN B 1 64 ? 40.842 31.421 -6.080 1.00 5.86 65 GLN B CA 1
ATOM 1347 C C . GLN B 1 64 ? 40.343 31.357 -7.516 1.00 5.57 65 GLN B C 1
ATOM 1348 O O . GLN B 1 64 ? 40.232 30.259 -8.096 1.00 6.31 65 GLN B O 1
ATOM 1354 N N . TRP B 1 65 ? 40.097 32.517 -8.099 1.00 5.31 66 TRP B N 1
ATOM 1355 C CA . TRP B 1 65 ? 39.608 32.669 -9.472 1.00 5.50 66 TRP B CA 1
ATOM 1356 C C . TRP B 1 65 ? 40.384 33.763 -10.172 1.00 6.22 66 TRP B C 1
ATOM 1357 O O . TRP B 1 65 ? 40.889 34.729 -9.540 1.00 6.43 66 TRP B O 1
ATOM 1368 N N . GLU B 1 66 ? 40.418 33.677 -11.520 1.00 6.77 67 GLU B N 1
ATOM 1369 C CA . GLU B 1 66 ? 41.069 34.772 -12.242 1.00 7.33 67 GLU B CA 1
ATOM 1370 C C . GLU B 1 66 ? 40.273 36.055 -12.201 1.00 7.12 67 GLU B C 1
ATOM 1371 O O . GLU B 1 66 ? 40.840 37.131 -12.298 1.00 9.61 67 GLU B O 1
ATOM 1377 N N . SER B 1 67 ? 38.941 35.981 -12.077 1.00 7.11 68 SER B N 1
ATOM 1378 C CA . SER B 1 67 ? 38.109 37.185 -12.104 1.00 7.59 68 SER B CA 1
ATOM 1379 C C . SER B 1 67 ? 36.744 36.831 -11.521 1.00 6.59 68 SER B C 1
ATOM 1380 O O . SER B 1 67 ? 36.355 35.644 -11.407 1.00 6.79 68 SER B O 1
ATOM 1383 N N . GLU B 1 68 ? 36.001 37.890 -11.205 1.00 7.51 69 GLU B N 1
ATOM 1384 C CA . GLU B 1 68 ? 34.631 37.724 -10.731 1.00 7.58 69 GLU B CA 1
ATOM 1385 C C . GLU B 1 68 ? 33.793 37.033 -11.805 1.00 7.66 69 GLU B C 1
ATOM 1386 O O . GLU B 1 68 ? 32.934 36.178 -11.500 1.00 8.75 69 GLU B O 1
ATOM 1396 N N . GLN B 1 69 ? 34.039 37.356 -13.091 1.00 8.52 70 GLN B N 1
ATOM 1397 C CA . GLN B 1 69 ? 33.237 36.709 -14.155 1.00 9.49 70 GLN B CA 1
ATOM 1398 C C . GLN B 1 69 ? 33.534 35.228 -14.252 1.00 8.42 70 GLN B C 1
ATOM 1399 O O . GLN B 1 69 ? 32.636 34.444 -14.609 1.00 10.47 70 GLN B O 1
ATOM 1405 N N . ALA B 1 70 ? 34.760 34.781 -13.980 1.00 8.72 71 ALA B N 1
ATOM 1406 C CA . ALA B 1 70 ? 35.041 33.329 -14.040 1.00 9.46 71 ALA B CA 1
ATOM 1407 C C . ALA B 1 70 ? 34.181 32.621 -12.986 1.00 8.20 71 ALA B C 1
ATOM 1408 O O . ALA B 1 70 ? 33.636 31.526 -13.246 1.00 9.65 71 ALA B O 1
ATOM 1410 N N . TYR B 1 71 ? 34.078 33.200 -11.787 1.00 7.64 72 TYR B N 1
ATOM 1411 C CA . TYR B 1 71 ? 33.244 32.585 -10.760 1.00 7.44 72 TYR B CA 1
ATOM 1412 C C . TYR B 1 71 ? 31.758 32.665 -11.113 1.00 7.93 72 TYR B C 1
ATOM 1413 O O . TYR B 1 71 ? 31.035 31.681 -11.048 1.00 8.50 72 TYR B O 1
ATOM 1422 N N . ARG B 1 72 ? 31.304 33.870 -11.496 1.00 8.43 73 ARG B N 1
ATOM 1423 C CA . ARG B 1 72 ? 29.867 34.074 -11.659 1.00 9.68 73 ARG B CA 1
ATOM 1424 C C . ARG B 1 72 ? 29.303 33.393 -12.881 1.00 8.94 73 ARG B C 1
ATOM 1425 O O . ARG B 1 72 ? 28.190 32.852 -12.836 1.00 9.75 73 ARG B O 1
ATOM 1433 N N . VAL B 1 73 ? 30.030 33.461 -14.000 1.00 8.53 74 VAL B N 1
ATOM 1434 C CA . VAL B 1 73 ? 29.514 32.943 -15.252 1.00 9.03 74 VAL B CA 1
ATOM 1435 C C . VAL B 1 73 ? 30.165 31.634 -15.614 1.00 7.80 74 VAL B C 1
ATOM 1436 O O . VAL B 1 73 ? 29.494 30.610 -15.787 1.00 8.96 74 VAL B O 1
ATOM 1440 N N . ASN B 1 74 ? 31.511 31.605 -15.746 1.00 7.79 75 ASN B N 1
ATOM 1441 C CA . ASN B 1 74 ? 32.129 30.364 -16.267 1.00 7.04 75 ASN B CA 1
ATOM 1442 C C . ASN B 1 74 ? 31.760 29.189 -15.393 1.00 7.39 75 ASN B C 1
ATOM 1443 O O . ASN B 1 74 ? 31.513 28.083 -15.897 1.00 9.46 75 ASN B O 1
ATOM 1448 N N . PHE B 1 75 ? 31.780 29.398 -14.072 1.00 7.78 76 PHE B N 1
ATOM 1449 C CA . PHE B 1 75 ? 31.334 28.394 -13.133 1.00 8.70 76 PHE B CA 1
ATOM 1450 C C . PHE B 1 75 ? 29.833 28.519 -12.866 1.00 8.88 76 PHE B C 1
ATOM 1451 O O . PHE B 1 75 ? 29.070 27.580 -13.100 1.00 10.05 76 PHE B O 1
ATOM 1459 N N . GLY B 1 76 ? 29.368 29.691 -12.431 1.00 8.84 77 GLY B N 1
ATOM 1460 C CA . GLY B 1 76 ? 28.009 29.857 -11.928 1.00 10.19 77 GLY B CA 1
ATOM 1461 C C . GLY B 1 76 ? 26.930 29.745 -12.961 1.00 10.81 77 GLY B C 1
ATOM 1462 O O . GLY B 1 76 ? 25.797 29.441 -12.586 1.00 12.52 77 GLY B O 1
ATOM 1463 N N . ALA B 1 77 ? 27.184 29.986 -14.247 1.00 10.20 78 ALA B N 1
ATOM 1464 C CA . ALA B 1 77 ? 26.158 29.797 -15.256 1.00 10.71 78 ALA B CA 1
ATOM 1465 C C . ALA B 1 77 ? 26.128 28.337 -15.708 1.00 10.51 78 ALA B C 1
ATOM 1466 O O . ALA B 1 77 ? 25.158 27.951 -16.388 1.00 12.59 78 ALA B O 1
ATOM 1468 N N . ASP B 1 78 ? 27.122 27.548 -15.396 1.00 10.16 79 ASP B N 1
ATOM 1469 C CA . ASP B 1 78 ? 27.100 26.133 -15.821 1.00 10.50 79 ASP B CA 1
ATOM 1470 C C . ASP B 1 78 ? 26.042 25.421 -15.032 1.00 12.30 79 ASP B C 1
ATOM 1471 O O . ASP B 1 78 ? 26.025 25.514 -13.784 1.00 12.53 79 ASP B O 1
ATOM 1476 N N . PRO B 1 79 ? 25.119 24.697 -15.641 1.00 13.86 80 PRO B N 1
ATOM 1477 C CA . PRO B 1 79 ? 24.083 23.960 -14.912 1.00 14.52 80 PRO B CA 1
ATOM 1478 C C . PRO B 1 79 ? 24.653 23.043 -13.860 1.00 14.30 80 PRO B C 1
ATOM 1479 O O . PRO B 1 79 ? 24.017 22.727 -12.844 1.00 15.41 80 PRO B O 1
ATOM 1483 N N . ARG B 1 80 ? 25.899 22.550 -14.000 1.00 12.77 81 ARG B N 1
ATOM 1484 C CA . ARG B 1 80 ? 26.502 21.656 -13.037 1.00 12.83 81 ARG B CA 1
ATOM 1485 C C . ARG B 1 80 ? 26.740 22.345 -11.695 1.00 13.32 81 ARG B C 1
ATOM 1486 O O . ARG B 1 80 ? 26.818 21.679 -10.648 1.00 14.50 81 ARG B O 1
ATOM 1494 N N . SER B 1 81 ? 26.920 23.673 -11.714 1.00 13.04 82 SER B N 1
ATOM 1495 C CA . SER B 1 81 ? 27.117 24.340 -10.421 1.00 13.26 82 SER B CA 1
ATOM 1496 C C . SER B 1 81 ? 25.786 24.399 -9.658 1.00 13.55 82 SER B C 1
ATOM 1497 O O . SER B 1 81 ? 25.818 24.321 -8.426 1.00 15.01 82 SER B O 1
ATOM 1500 N N . ALA B 1 82 ? 24.654 24.429 -10.345 1.00 15.47 83 ALA B N 1
ATOM 1501 C CA . ALA B 1 82 ? 23.358 24.333 -9.683 1.00 16.45 83 ALA B CA 1
ATOM 1502 C C . ALA B 1 82 ? 23.210 22.917 -9.126 1.00 15.31 83 ALA B C 1
ATOM 1503 O O . ALA B 1 82 ? 22.647 22.789 -8.026 1.00 17.65 83 ALA B O 1
ATOM 1505 N N . GLU B 1 83 ? 23.619 21.875 -9.856 1.00 16.76 84 GLU B N 1
ATOM 1506 C CA . GLU B 1 83 ? 23.551 20.526 -9.330 1.00 16.58 84 GLU B CA 1
ATOM 1507 C C . GLU B 1 83 ? 24.403 20.388 -8.071 1.00 15.75 84 GLU B C 1
ATOM 1508 O O . GLU B 1 83 ? 23.989 19.793 -7.080 1.00 16.69 84 GLU B O 1
ATOM 1514 N N . LEU B 1 84 ? 25.625 20.960 -8.094 1.00 14.92 85 LEU B N 1
ATOM 1515 C CA . LEU B 1 84 ? 26.475 20.901 -6.910 1.00 16.37 85 LEU B CA 1
ATOM 1516 C C . LEU B 1 84 ? 25.884 21.618 -5.709 1.00 14.37 85 LEU B C 1
ATOM 1517 O O . LEU B 1 84 ? 25.896 21.117 -4.582 1.00 15.46 85 LEU B O 1
ATOM 1522 N N . ARG B 1 85 ? 25.339 22.819 -5.951 1.00 14.27 86 ARG B N 1
ATOM 1523 C CA . ARG B 1 85 ? 24.701 23.598 -4.869 1.00 15.31 86 ARG B CA 1
ATOM 1524 C C . ARG B 1 85 ? 23.561 22.797 -4.254 1.00 14.99 86 ARG B C 1
ATOM 1525 O O . ARG B 1 85 ? 23.484 22.763 -3.015 1.00 16.55 86 ARG B O 1
ATOM 1539 N N . GLU B 1 86 ? 22.728 22.165 -5.068 1.00 15.64 87 GLU B N 1
ATOM 1540 C CA . GLU B 1 86 ? 21.616 21.407 -4.475 1.00 18.32 87 GLU B CA 1
ATOM 1541 C C . GLU B 1 86 ? 22.146 20.232 -3.670 1.00 18.44 87 GLU B C 1
ATOM 1542 O O . GLU B 1 86 ? 21.611 19.917 -2.583 1.00 19.58 87 GLU B O 1
ATOM 1548 N N . ALA B 1 87 ? 23.196 19.542 -4.124 1.00 18.84 88 ALA B N 1
ATOM 1549 C CA . ALA B 1 87 ? 23.696 18.381 -3.377 1.00 19.22 88 ALA B CA 1
ATOM 1550 C C . ALA B 1 87 ? 24.227 18.832 -2.027 1.00 19.33 88 ALA B C 1
ATOM 1551 O O . ALA B 1 87 ? 23.964 18.224 -0.969 1.00 20.06 88 ALA B O 1
ATOM 1553 N N . LEU B 1 88 ? 24.976 19.940 -2.015 1.00 20.12 89 LEU B N 1
ATOM 1554 C CA . LEU B 1 88 ? 25.507 20.434 -0.728 1.00 20.27 89 LEU B CA 1
ATOM 1555 C C . LEU B 1 88 ? 24.406 20.897 0.190 1.00 19.83 89 LEU B C 1
ATOM 1556 O O . LEU B 1 88 ? 24.477 20.702 1.408 1.00 22.72 89 LEU B O 1
ATOM 1561 N N . SER B 1 89 ? 23.311 21.451 -0.326 1.00 20.77 90 SER B N 1
ATOM 1562 C CA . SER B 1 89 ? 22.240 21.974 0.529 1.00 22.69 90 SER B CA 1
ATOM 1563 C C . SER B 1 89 ? 21.360 20.860 1.077 1.00 23.14 90 SER B C 1
ATOM 1564 O O . SER B 1 89 ? 20.675 21.072 2.094 1.00 23.72 90 SER B O 1
ATOM 1567 N N . SER B 1 90 ? 21.418 19.669 0.492 1.00 21.01 91 SER B N 1
ATOM 1568 C CA . SER B 1 90 ? 20.579 18.567 0.964 1.00 22.05 91 SER B CA 1
ATOM 1569 C C . SER B 1 90 ? 21.339 17.665 1.919 1.00 20.81 91 SER B C 1
ATOM 1570 O O . SER B 1 90 ? 20.764 16.684 2.384 1.00 22.66 91 SER B O 1
ATOM 1574 N N . LEU B 1 91 ? 22.631 17.840 2.150 1.00 21.54 92 LEU B N 1
ATOM 1575 C CA . LEU B 1 91 ? 23.371 16.942 3.042 1.00 21.65 92 LEU B CA 1
ATOM 1576 C C . LEU B 1 91 ? 22.827 17.040 4.452 1.00 21.82 92 LEU B C 1
ATOM 1577 O O . LEU B 1 91 ? 22.658 18.153 4.971 1.00 21.95 92 LEU B O 1
ATOM 1582 N N . PRO B 1 92 ? 22.617 15.933 5.159 1.00 21.23 93 PRO B N 1
ATOM 1583 C CA . PRO B 1 92 ? 22.155 16.019 6.533 1.00 20.56 93 PRO B CA 1
ATOM 1584 C C . PRO B 1 92 ? 23.294 16.623 7.358 1.00 20.72 93 PRO B C 1
ATOM 1585 O O . PRO B 1 92 ? 24.468 16.394 7.066 1.00 21.54 93 PRO B O 1
ATOM 1589 N N . GLY B 1 93 ? 22.918 17.342 8.392 1.00 20.21 94 GLY B N 1
ATOM 1590 C CA . GLY B 1 93 ? 23.934 17.883 9.327 1.00 19.01 94 GLY B CA 1
ATOM 1591 C C . GLY B 1 93 ? 24.250 19.335 9.020 1.00 18.39 94 GLY B C 1
ATOM 1592 O O . GLY B 1 93 ? 24.972 19.933 9.804 1.00 17.46 94 GLY B O 1
ATOM 1593 N N . LEU B 1 94 ? 23.804 19.859 7.890 1.00 19.30 95 LEU B N 1
ATOM 1594 C CA . LEU B 1 94 ? 23.974 21.285 7.603 1.00 19.27 95 LEU B CA 1
ATOM 1595 C C . LEU B 1 94 ? 23.082 22.072 8.548 1.00 20.86 95 LEU B C 1
ATOM 1596 O O . LEU B 1 94 ? 21.937 21.632 8.804 1.00 23.37 95 LEU B O 1
ATOM 1604 N N . MET B 1 95 ? 23.554 23.183 9.097 1.00 18.38 96 MET B N 1
ATOM 1605 C CA . MET B 1 95 ? 22.770 23.942 10.081 1.00 20.53 96 MET B CA 1
ATOM 1606 C C . MET B 1 95 ? 22.143 25.193 9.516 1.00 21.06 96 MET B C 1
ATOM 1607 O O . MET B 1 95 ? 21.356 25.887 10.182 1.00 24.57 96 MET B O 1
ATOM 1612 N N . GLY B 1 96 ? 22.396 25.516 8.251 1.00 18.73 97 GLY B N 1
ATOM 1613 C CA . GLY B 1 96 ? 21.847 26.718 7.618 1.00 18.74 97 GLY B CA 1
ATOM 1614 C C . GLY B 1 96 ? 22.504 26.792 6.242 1.00 16.72 97 GLY B C 1
ATOM 1615 O O . GLY B 1 96 ? 23.359 25.980 5.873 1.00 16.82 97 GLY B O 1
ATOM 1616 N N . PRO B 1 97 ? 22.107 27.761 5.443 1.00 18.02 98 PRO B N 1
ATOM 1617 C CA . PRO B 1 97 ? 22.655 27.953 4.099 1.00 16.69 98 PRO B CA 1
ATOM 1618 C C . PRO B 1 97 ? 24.096 28.415 4.194 1.00 15.22 98 PRO B C 1
ATOM 1619 O O . PRO B 1 97 ? 24.560 29.021 5.159 1.00 14.27 98 PRO B O 1
ATOM 1623 N N . PRO B 1 98 ? 24.870 28.129 3.155 1.00 14.48 99 PRO B N 1
ATOM 1624 C CA . PRO B 1 98 ? 26.228 28.643 3.113 1.00 13.01 99 PRO B CA 1
ATOM 1625 C C . PRO B 1 98 ? 26.241 30.164 3.029 1.00 12.78 99 PRO B C 1
ATOM 1626 O O . PRO B 1 98 ? 25.266 30.759 2.529 1.00 15.35 99 PRO B O 1
ATOM 1630 N N . LYS B 1 99 ? 27.288 30.770 3.538 1.00 11.36 100 LYS B N 1
ATOM 1631 C CA . LYS B 1 99 ? 27.463 32.239 3.502 1.00 11.97 100 LYS B CA 1
ATOM 1632 C C . LYS B 1 99 ? 28.768 32.501 2.766 1.00 9.87 100 LYS B C 1
ATOM 1633 O O . LYS B 1 99 ? 29.812 31.950 3.100 1.00 11.98 100 LYS B O 1
ATOM 1639 N N . ALA B 1 100 ? 28.717 33.360 1.768 1.00 10.05 101 ALA B N 1
ATOM 1640 C CA . ALA B 1 100 ? 29.885 33.662 0.970 1.00 8.84 101 ALA B CA 1
ATOM 1641 C C . ALA B 1 100 ? 30.333 35.091 1.168 1.00 8.01 101 ALA B C 1
ATOM 1642 O O . ALA B 1 100 ? 29.494 36.015 1.295 1.00 10.14 101 ALA B O 1
ATOM 1644 N N . VAL B 1 101 ? 31.634 35.293 1.180 1.00 6.58 102 VAL B N 1
ATOM 1645 C CA . VAL B 1 101 ? 32.219 36.629 1.172 1.00 6.49 102 VAL B CA 1
ATOM 1646 C C . VAL B 1 101 ? 33.121 36.704 -0.077 1.00 5.01 102 VAL B C 1
ATOM 1647 O O . VAL B 1 101 ? 33.974 35.849 -0.269 1.00 7.21 102 VAL B O 1
ATOM 1651 N N . PHE B 1 102 ? 32.947 37.726 -0.872 1.00 5.41 103 PHE B N 1
ATOM 1652 C CA . PHE B 1 102 ? 33.720 37.896 -2.091 1.00 5.14 103 PHE B CA 1
ATOM 1653 C C . PHE B 1 102 ? 34.749 38.992 -1.880 1.00 4.75 103 PHE B C 1
ATOM 1654 O O . PHE B 1 102 ? 34.445 40.016 -1.238 1.00 4.97 103 PHE B O 1
ATOM 1662 N N . MET B 1 103 ? 35.958 38.805 -2.415 1.00 4.50 104 MET B N 1
ATOM 1663 C CA . MET B 1 103 ? 37.034 39.730 -2.055 1.00 4.59 104 MET B CA 1
ATOM 1664 C C . MET B 1 103 ? 38.123 39.679 -3.109 1.00 4.89 104 MET B C 1
ATOM 1665 O O . MET B 1 103 ? 38.194 38.797 -3.957 1.00 5.61 104 MET B O 1
ATOM 1670 N N . THR B 1 104 ? 39.002 40.698 -3.051 1.00 5.63 105 THR B N 1
ATOM 1671 C CA . THR B 1 104 ? 40.108 40.789 -3.989 1.00 7.10 105 THR B CA 1
ATOM 1672 C C . THR B 1 104 ? 41.400 40.842 -3.194 1.00 5.81 105 THR B C 1
ATOM 1673 O O . THR B 1 104 ? 41.508 41.617 -2.236 1.00 6.30 105 THR B O 1
ATOM 1679 N N . PRO B 1 105 ? 42.414 40.031 -3.529 1.00 7.01 106 PRO B N 1
ATOM 1680 C CA . PRO B 1 105 ? 43.705 40.118 -2.835 1.00 7.16 106 PRO B CA 1
ATOM 1681 C C . PRO B 1 105 ? 44.297 41.497 -3.022 1.00 7.13 106 PRO B C 1
ATOM 1682 O O . PRO B 1 105 ? 44.301 42.032 -4.142 1.00 9.18 106 PRO B O 1
ATOM 1686 N N . ARG B 1 106 ? 44.837 42.081 -1.969 1.00 6.08 107 ARG B N 1
ATOM 1687 C CA . ARG B 1 106 ? 45.431 43.424 -2.037 1.00 6.88 107 ARG B CA 1
ATOM 1688 C C . ARG B 1 106 ? 46.801 43.490 -1.458 1.00 7.82 107 ARG B C 1
ATOM 1689 O O . ARG B 1 106 ? 47.532 44.444 -1.775 1.00 12.39 107 ARG B O 1
ATOM 1697 N N . GLY B 1 107 ? 47.282 42.583 -0.662 1.00 7.30 108 GLY B N 1
ATOM 1698 C CA . GLY B 1 107 ? 48.664 42.619 -0.170 1.00 9.09 108 GLY B CA 1
ATOM 1699 C C . GLY B 1 107 ? 48.937 41.297 0.508 1.00 8.18 108 GLY B C 1
ATOM 1700 O O . GLY B 1 107 ? 48.019 40.565 0.892 1.00 10.06 108 GLY B O 1
ATOM 1701 N N . ALA B 1 108 ? 50.227 41.036 0.665 1.00 8.33 109 ALA B N 1
ATOM 1702 C CA . ALA B 1 108 ? 50.631 39.781 1.267 1.00 9.62 109 ALA B CA 1
ATOM 1703 C C . ALA B 1 108 ? 51.904 39.971 2.053 1.00 11.67 109 ALA B C 1
ATOM 1704 O O . ALA B 1 108 ? 52.763 40.736 1.630 1.00 17.06 109 ALA B O 1
ATOM 1706 N N . ILE B 1 109 ? 51.999 39.271 3.117 1.00 8.71 110 ILE B N 1
ATOM 1707 C CA . ILE B 1 109 ? 53.210 39.185 3.966 1.00 9.25 110 ILE B CA 1
ATOM 1708 C C . ILE B 1 109 ? 53.720 37.752 3.837 1.00 7.76 110 ILE B C 1
ATOM 1709 O O . ILE B 1 109 ? 53.006 36.794 4.189 1.00 8.39 110 ILE B O 1
ATOM 1714 N N . LEU B 1 110 ? 54.941 37.615 3.312 1.00 8.82 111 LEU B N 1
ATOM 1715 C CA . LEU B 1 110 ? 55.514 36.318 3.092 1.00 8.68 111 LEU B CA 1
ATOM 1716 C C . LEU B 1 110 ? 56.952 36.233 3.604 1.00 8.50 111 LEU B C 1
ATOM 1717 O O . LEU B 1 110 ? 57.633 37.249 3.635 1.00 9.12 111 LEU B O 1
ATOM 1722 N N . PRO B 1 111 ? 57.420 35.048 3.927 1.00 10.11 112 PRO B N 1
ATOM 1723 C CA . PRO B 1 111 ? 58.829 34.894 4.289 1.00 11.62 112 PRO B CA 1
ATOM 1724 C C . PRO B 1 111 ? 59.733 35.116 3.078 1.00 12.83 112 PRO B C 1
ATOM 1725 O O . PRO B 1 111 ? 59.284 34.938 1.944 1.00 15.36 112 PRO B O 1
ATOM 1729 N N . SER B 1 112 ? 60.994 35.533 3.287 1.00 14.56 113 SER B N 1
ATOM 1730 C CA . SER B 1 112 ? 61.953 35.651 2.174 1.00 18.58 113 SER B CA 1
ATOM 1731 C C . SER B 1 112 ? 62.562 34.301 1.831 1.00 22.62 113 SER B C 1
ATOM 1732 O O . SER B 1 112 ? 62.250 33.328 2.544 1.00 24.57 113 SER B O 1
#

InterPro domains:
  IPR007138 Antibiotic biosynthesis monooxygenase domain [PF03992] (12-73)
  IPR007138 Antibiotic biosynthesis monooxygenase domain [PS51725] (11-103)
  IPR011008 Dimeric alpha-beta barrel [SSF54909] (8-109)

Foldseek 3Di:
DPPPPLLFFKKKKKKFFFQFQVLLVVLVCQVPVPLVPVLPPQAFWDDWDWDQPPRGTIIIIITTGSHPVSCCVRAVPDCSNVVVLVSSVPDPGRDDHMDMDMDGDDDDDDDD/DPPVDVLFFKKKKKKFFFQFQVVLVVLVCLCVPDVNCVLVVQPFWDDWDWDADPGGTIIIIITTGSHPCSVCPSQVVPVVNVVSLVVSVPDPGTPDHMDMDMDGDDDDDDDD

Sequence (224 aa):
AEVNDPRVGFVAVVTFPVDGPATQHKLVELATGGVQEWIREVPGFLSATYHASTDGTAVVNYAQWESEQAYRVNFGADPRSAELREALSSLPGLMGPPKAVFMTPRGAILPSAEVNDPRVGFVAVVTFPVDGPATQHKLVELATGGVQEWIREVPGFLSATYHASTDGTAVVNYAQWESEQAYRVNFGADPRSAELREALSSLPGLMGPPKAVFMTPRGAILPS